Protein AF-A0A1F2Q7N0-F1 (afdb_monomer)

Mean predicted aligned error: 15.71 Å

Radius of gyration: 26.19 Å; Cα contacts (8 Å, |Δi|>4): 349; chains: 1; bounding box: 60×48×65 Å

Nearest PDB structures (foldseek):
  4inx-assembly1_A  TM=2.267E-01  e=7.386E+00  Amyelois transitella

Solvent-accessible surface area (backbone atoms only — not comparable to full-atom values): 18323 Å² total; per-residue (Å²): 133,83,80,62,70,79,61,73,46,83,92,42,60,70,61,22,44,53,51,18,50,52,62,64,71,52,87,62,79,97,51,88,86,85,87,86,84,92,67,98,60,78,79,82,52,57,40,53,52,39,46,45,75,78,50,86,76,81,76,81,73,71,58,70,69,72,57,99,86,53,96,75,77,81,48,74,70,41,46,54,54,51,48,52,48,34,33,71,70,28,56,87,50,62,82,35,64,65,39,51,46,34,39,43,72,67,23,47,56,36,65,67,59,31,40,52,50,42,44,48,38,63,74,65,74,60,84,45,41,65,53,42,51,49,53,52,75,26,40,77,43,40,50,60,56,51,50,49,22,59,62,67,48,36,47,70,58,36,51,54,54,50,47,14,48,73,75,72,25,53,38,21,43,94,85,68,46,78,53,54,79,62,43,48,23,25,53,50,44,53,51,51,51,50,52,42,48,24,11,52,44,44,47,55,35,26,47,77,53,72,40,55,89,63,52,34,45,80,72,57,64,48,94,58,33,52,77,72,40,38,59,78,64,45,39,63,49,40,49,53,47,40,74,74,35,86,88,42,78,60,53,97,57,50,73,75,53,49,52,49,31,43,37,40,26,16,62,47,55,70,67,58,43,51,49,52,49,51,52,54,64,71,63,46,27,75,77,39,58,54,83,62,27,39,54,54,48,49,49,54,51,42,55,61,33,40,62,54,70,74,36,81,81,59,74,71,78,82,115

Structure (mmCIF, N/CA/C/O backbone):
data_AF-A0A1F2Q7N0-F1
#
_entry.id   AF-A0A1F2Q7N0-F1
#
loop_
_atom_site.group_PDB
_atom_site.id
_atom_site.type_symbol
_atom_site.label_atom_id
_atom_site.label_alt_id
_atom_site.label_comp_id
_atom_site.label_asym_id
_atom_site.label_entity_id
_atom_site.label_seq_id
_atom_site.pdbx_PDB_ins_code
_atom_site.Cartn_x
_atom_site.Cartn_y
_atom_site.Cartn_z
_atom_site.occupancy
_atom_site.B_iso_or_equiv
_atom_site.auth_seq_id
_atom_site.auth_comp_id
_atom_site.auth_asym_id
_atom_site.auth_atom_id
_atom_site.pdbx_PDB_model_num
ATOM 1 N N . MET A 1 1 ? -11.020 -25.261 13.303 1.00 37.03 1 MET A N 1
ATOM 2 C CA . MET A 1 1 ? -12.370 -24.765 13.646 1.00 37.03 1 MET A CA 1
ATOM 3 C C . MET A 1 1 ? -13.315 -25.251 12.567 1.00 37.03 1 MET A C 1
ATOM 5 O O . MET A 1 1 ? -13.031 -24.993 11.407 1.00 37.03 1 MET A O 1
ATOM 9 N N . ALA A 1 2 ? -14.344 -26.018 12.923 1.00 37.97 2 ALA A N 1
ATOM 10 C CA . ALA A 1 2 ? -15.381 -26.414 11.973 1.00 37.97 2 ALA A CA 1
ATOM 11 C C . ALA A 1 2 ? -16.241 -25.188 11.626 1.00 37.97 2 ALA A C 1
ATOM 13 O O . ALA A 1 2 ? -16.565 -24.399 12.513 1.00 37.97 2 ALA A O 1
ATOM 14 N N . ASP A 1 3 ? -16.558 -25.012 10.345 1.00 43.72 3 ASP A N 1
ATOM 15 C CA . ASP A 1 3 ? -17.342 -23.884 9.846 1.00 43.72 3 ASP A CA 1
ATOM 16 C C . ASP A 1 3 ? -18.828 -24.058 10.209 1.00 43.72 3 ASP A C 1
ATOM 18 O O . ASP A 1 3 ? -19.556 -24.845 9.599 1.00 43.72 3 ASP A O 1
ATOM 22 N N . ALA A 1 4 ? -19.265 -23.336 11.244 1.00 51.09 4 ALA A N 1
ATOM 23 C CA . ALA A 1 4 ? -20.633 -23.386 11.750 1.00 51.09 4 ALA A CA 1
ATOM 24 C C . ALA A 1 4 ? -21.631 -22.569 10.905 1.00 51.09 4 ALA A C 1
ATOM 26 O O . ALA A 1 4 ? -22.836 -22.652 11.146 1.00 51.09 4 ALA A O 1
ATOM 27 N N . SER A 1 5 ? -21.157 -21.808 9.907 1.00 50.66 5 SER A N 1
ATOM 28 C CA . SER A 1 5 ? -21.991 -20.937 9.060 1.00 50.66 5 SER A CA 1
ATOM 29 C C . SER A 1 5 ? -23.112 -21.713 8.362 1.00 50.66 5 SER A C 1
ATOM 31 O O . SER A 1 5 ? -24.213 -21.201 8.173 1.00 50.66 5 SER A O 1
ATOM 33 N N . SER A 1 6 ? -22.847 -22.980 8.034 1.00 48.69 6 SER A N 1
ATOM 34 C CA . SER A 1 6 ? -23.786 -23.894 7.377 1.00 48.69 6 SER A CA 1
ATOM 35 C C . SER A 1 6 ? -25.002 -24.289 8.230 1.00 48.69 6 SER A C 1
ATOM 37 O O . SER A 1 6 ? -26.035 -24.628 7.661 1.00 48.69 6 SER A O 1
ATOM 39 N N . TYR A 1 7 ? -24.927 -24.196 9.564 1.00 51.22 7 TYR A N 1
ATOM 40 C CA . TYR A 1 7 ? -26.020 -24.563 10.484 1.00 51.22 7 TYR A CA 1
ATOM 41 C C . TYR A 1 7 ? -26.913 -23.379 10.885 1.00 51.22 7 TYR A C 1
ATOM 43 O O . TYR A 1 7 ? -27.900 -23.556 11.597 1.00 51.22 7 TYR A O 1
ATOM 51 N N . LEU A 1 8 ? -26.543 -22.160 10.481 1.00 52.72 8 LEU A N 1
ATOM 52 C CA . LEU A 1 8 ? -27.174 -20.913 10.927 1.00 52.72 8 LEU A CA 1
ATOM 53 C C . LEU A 1 8 ? -27.991 -20.217 9.825 1.00 52.72 8 LEU A C 1
ATOM 55 O O . LEU A 1 8 ? -28.609 -19.188 10.095 1.00 52.72 8 LEU A O 1
ATOM 59 N N . ASN A 1 9 ? -28.022 -20.777 8.609 1.00 52.34 9 ASN A N 1
ATOM 60 C CA . ASN A 1 9 ? -28.831 -20.284 7.491 1.00 52.34 9 ASN A CA 1
ATOM 61 C C . ASN A 1 9 ? -30.212 -20.962 7.440 1.00 52.34 9 ASN A C 1
ATOM 63 O O . ASN A 1 9 ? -30.344 -22.160 7.683 1.00 52.34 9 ASN A O 1
ATOM 67 N N . ALA A 1 10 ? -31.236 -20.179 7.081 1.00 50.19 10 ALA A N 1
ATOM 68 C CA . ALA A 1 10 ? -32.654 -20.558 7.101 1.00 50.19 10 ALA A CA 1
ATOM 69 C C . ALA A 1 10 ? -33.030 -21.748 6.191 1.00 50.19 10 ALA A C 1
ATOM 71 O O . ALA A 1 10 ? -34.067 -22.371 6.404 1.00 50.19 10 ALA A O 1
ATOM 72 N N . ASP A 1 11 ? -32.176 -22.111 5.230 1.00 47.22 11 ASP A N 1
ATOM 73 C CA . ASP A 1 11 ? -32.457 -23.140 4.218 1.00 47.22 11 ASP A CA 1
ATOM 74 C C . ASP A 1 11 ? -32.448 -24.587 4.752 1.00 47.22 11 ASP A C 1
ATOM 76 O O . ASP A 1 11 ? -32.756 -25.521 4.010 1.00 47.22 11 ASP A O 1
ATOM 80 N N . ARG A 1 12 ? -32.125 -24.808 6.037 1.00 54.34 12 ARG A N 1
ATOM 81 C CA . ARG A 1 12 ? -32.178 -26.131 6.692 1.00 54.34 12 ARG A CA 1
ATOM 82 C C . ARG A 1 12 ? -32.802 -26.083 8.086 1.00 54.34 12 ARG A C 1
ATOM 84 O O . ARG A 1 12 ? -32.148 -26.325 9.099 1.00 54.34 12 ARG A O 1
ATOM 91 N N . GLN A 1 13 ? -34.102 -25.807 8.133 1.00 57.97 13 GLN A N 1
ATOM 92 C CA . GLN A 1 13 ? -34.891 -25.709 9.367 1.00 57.97 13 GLN A CA 1
ATOM 93 C C . GLN A 1 13 ? -34.744 -26.929 10.305 1.00 57.97 13 GLN A C 1
ATOM 95 O O . GLN A 1 13 ? -34.612 -26.748 11.514 1.00 57.97 13 GLN A O 1
ATOM 100 N N . ALA A 1 14 ? -34.670 -28.151 9.759 1.00 57.50 14 ALA A N 1
ATOM 101 C CA . ALA A 1 14 ? -34.512 -29.387 10.536 1.00 57.50 14 ALA A CA 1
ATOM 102 C C . ALA A 1 14 ? -33.149 -29.499 11.256 1.00 57.50 14 ALA A C 1
ATOM 104 O O . ALA A 1 14 ? -33.095 -29.890 12.423 1.00 57.50 14 ALA A O 1
ATOM 105 N N . ASP A 1 15 ? -32.055 -29.092 10.602 1.00 65.62 15 ASP A N 1
ATOM 106 C CA . ASP A 1 15 ? -30.712 -29.082 11.208 1.00 65.62 15 ASP A CA 1
ATOM 107 C C . ASP A 1 15 ? -30.622 -28.006 12.311 1.00 65.62 15 ASP A C 1
ATOM 109 O O . ASP A 1 15 ? -29.999 -28.209 13.358 1.00 65.62 15 ASP A O 1
ATOM 113 N N . GLY A 1 16 ? -31.310 -26.875 12.113 1.00 67.25 16 GLY A N 1
ATOM 114 C CA . GLY A 1 16 ? -31.429 -25.804 13.104 1.00 67.25 16 GLY A CA 1
ATOM 115 C C . GLY A 1 16 ? -32.229 -26.203 14.350 1.00 67.25 16 GLY A C 1
ATOM 116 O O . GLY A 1 16 ? -31.876 -25.801 15.460 1.00 67.25 16 GLY A O 1
ATOM 117 N N . GLU A 1 17 ? -33.278 -27.016 14.206 1.00 77.06 17 GLU A N 1
ATOM 118 C CA . GLU A 1 17 ? -34.053 -27.550 15.336 1.00 77.06 17 GLU A CA 1
ATOM 119 C C . GLU A 1 17 ? -33.245 -28.554 16.167 1.00 77.06 17 GLU A C 1
ATOM 121 O O . GLU A 1 17 ? -33.259 -28.480 17.399 1.00 77.06 17 GLU A O 1
ATOM 126 N N . ALA A 1 18 ? -32.472 -29.430 15.517 1.00 76.06 18 ALA A N 1
ATOM 127 C CA . ALA A 1 18 ? -31.585 -30.367 16.204 1.00 76.06 18 ALA A CA 1
ATOM 128 C C . ALA A 1 18 ? -30.510 -29.634 17.030 1.00 76.06 18 ALA A C 1
ATOM 130 O O . ALA A 1 18 ? -30.300 -29.944 18.208 1.00 76.06 18 ALA A O 1
ATOM 131 N N . LEU A 1 19 ? -29.877 -28.607 16.450 1.00 76.88 19 LEU A N 1
ATOM 132 C CA . LEU A 1 19 ? -28.903 -27.772 17.154 1.00 76.88 19 LEU A CA 1
ATOM 133 C C . LEU A 1 19 ? -29.549 -26.972 18.299 1.00 76.88 19 LEU A C 1
ATOM 135 O O . LEU A 1 19 ? -28.987 -26.899 19.392 1.00 76.88 19 LEU A O 1
ATOM 139 N N . ALA A 1 20 ? -30.741 -26.407 18.091 1.00 80.75 20 ALA A N 1
ATOM 140 C CA . ALA A 1 20 ? -31.496 -25.703 19.130 1.00 80.75 20 ALA A CA 1
ATOM 141 C C . ALA A 1 20 ? -31.850 -26.620 20.314 1.00 80.75 20 ALA A C 1
ATOM 143 O O . ALA A 1 20 ? -31.740 -26.210 21.476 1.00 80.75 20 ALA A O 1
ATOM 144 N N . GLY A 1 21 ? -32.226 -27.871 20.029 1.00 81.12 21 GLY A N 1
ATOM 145 C CA . GLY A 1 21 ? -32.450 -28.912 21.030 1.00 81.12 21 GLY A CA 1
ATOM 146 C C . GLY A 1 21 ? -31.190 -29.192 21.848 1.00 81.12 21 GLY A C 1
ATOM 147 O O . GLY A 1 21 ? -31.217 -29.071 23.074 1.00 81.12 21 GLY A O 1
ATOM 148 N N . ALA A 1 22 ? -30.066 -29.453 21.174 1.00 81.31 22 ALA A N 1
ATOM 149 C CA . ALA A 1 22 ? -28.781 -29.710 21.825 1.00 81.31 22 ALA A CA 1
ATOM 150 C C . ALA A 1 22 ? -28.311 -28.529 22.697 1.00 81.31 22 ALA A C 1
ATOM 152 O O . ALA A 1 22 ? -27.857 -28.723 23.826 1.00 81.31 22 ALA A O 1
ATOM 153 N N . LEU A 1 23 ? -28.473 -27.292 22.211 1.00 80.88 23 LEU A N 1
ATOM 154 C CA . LEU A 1 23 ? -28.146 -26.073 22.957 1.00 80.88 23 LEU A CA 1
ATOM 155 C C . LEU A 1 23 ? -29.035 -25.885 24.188 1.00 80.88 23 LEU A C 1
ATOM 157 O O . LEU A 1 23 ? -28.579 -25.356 25.200 1.00 80.88 23 LEU A O 1
ATOM 161 N N . THR A 1 24 ? -30.291 -26.327 24.136 1.00 81.62 24 THR A N 1
ATOM 162 C CA . THR A 1 24 ? -31.214 -26.234 25.275 1.00 81.62 24 THR A CA 1
ATOM 163 C C . THR A 1 24 ? -30.864 -27.252 26.362 1.00 81.62 24 THR A C 1
ATOM 165 O O . THR A 1 24 ? -30.947 -26.926 27.544 1.00 81.62 24 THR A O 1
ATOM 168 N N . SER A 1 25 ? -30.411 -28.451 25.986 1.00 81.31 25 SER A N 1
ATOM 169 C CA . SER A 1 25 ? -30.022 -29.510 26.927 1.00 81.31 25 SER A CA 1
ATOM 170 C C . SER A 1 25 ? -28.590 -29.392 27.456 1.00 81.31 25 SER A C 1
ATOM 172 O O . SER A 1 25 ? -28.211 -30.136 28.358 1.00 81.31 25 SER A O 1
ATOM 174 N N . LEU A 1 26 ? -27.772 -28.489 26.903 1.00 80.19 26 LEU A N 1
ATOM 175 C CA . LEU A 1 26 ? -26.355 -28.392 27.252 1.00 80.19 26 LEU A CA 1
ATOM 176 C C . LEU A 1 26 ? -26.163 -27.917 28.711 1.00 80.19 26 LEU A C 1
ATOM 178 O O . LEU A 1 26 ? -26.665 -26.841 29.071 1.00 80.19 26 LEU A O 1
ATOM 182 N N . PRO A 1 27 ? -25.436 -28.656 29.567 1.00 79.44 27 PRO A N 1
ATOM 183 C CA . PRO A 1 27 ? -25.103 -28.191 30.908 1.00 79.44 27 PRO A CA 1
ATOM 184 C C . PRO A 1 27 ? -24.005 -27.121 30.821 1.00 79.44 27 PRO A C 1
ATOM 186 O O . PRO A 1 27 ? -22.859 -27.417 30.503 1.00 79.44 27 PRO A O 1
ATOM 189 N N . LEU A 1 28 ? -24.359 -25.864 31.102 1.00 75.31 28 LEU A N 1
ATOM 190 C CA . LEU A 1 28 ? -23.456 -24.704 31.050 1.00 75.31 28 LEU A CA 1
ATOM 191 C C . LEU A 1 28 ? -23.058 -24.248 32.460 1.00 75.31 28 LEU A C 1
ATOM 193 O O . LEU A 1 28 ? -23.167 -23.071 32.799 1.00 75.31 28 LEU A O 1
ATOM 197 N N . LYS A 1 29 ? -22.666 -25.188 33.326 1.00 79.25 29 LYS A N 1
ATOM 198 C CA . LYS A 1 29 ? -22.226 -24.833 34.678 1.00 79.25 29 LYS A CA 1
ATOM 199 C C . LYS A 1 29 ? -20.835 -24.205 34.594 1.00 79.25 29 LYS A C 1
ATOM 201 O O . LYS A 1 29 ? -19.912 -24.854 34.117 1.00 79.25 29 LYS A O 1
ATOM 206 N N . ASP A 1 30 ? -20.725 -22.953 35.030 1.00 79.25 30 ASP A N 1
ATOM 207 C CA . ASP A 1 30 ? -19.480 -22.173 35.090 1.00 79.25 30 ASP A CA 1
ATOM 208 C C . ASP A 1 30 ? -18.771 -21.969 33.729 1.00 79.25 30 ASP A C 1
ATOM 210 O O . ASP A 1 30 ? -17.585 -21.650 33.679 1.00 79.25 30 ASP A O 1
ATOM 214 N N . VAL A 1 31 ? -19.494 -22.122 32.608 1.00 76.75 31 VAL A N 1
ATOM 215 C CA . VAL A 1 31 ? -18.956 -21.970 31.244 1.00 76.75 31 VAL A CA 1
ATOM 216 C C . VAL A 1 31 ? -19.824 -21.021 30.420 1.00 76.75 31 VAL A C 1
ATOM 218 O O . VAL A 1 31 ? -21.027 -21.234 30.269 1.00 76.75 31 VAL A O 1
ATOM 221 N N . THR A 1 32 ? -19.195 -20.010 29.816 1.00 80.44 32 THR A N 1
ATOM 222 C CA . THR A 1 32 ? -19.836 -19.113 28.845 1.00 80.44 32 THR A CA 1
ATOM 223 C C . THR A 1 32 ? -19.685 -19.676 27.436 1.00 80.44 32 THR A C 1
ATOM 225 O O . THR A 1 32 ? -18.573 -19.776 26.917 1.00 80.44 32 THR A O 1
ATOM 228 N N . LEU A 1 33 ? -20.803 -20.007 26.789 1.00 79.75 33 LEU A N 1
ATOM 229 C CA . LEU A 1 33 ? -20.824 -20.357 25.370 1.00 79.75 33 LEU A CA 1
ATOM 230 C C . LEU A 1 33 ? -21.044 -19.094 24.531 1.00 79.75 33 LEU A C 1
ATOM 232 O O . LEU A 1 33 ? -22.094 -18.462 24.625 1.00 79.75 33 LEU A O 1
ATOM 236 N N . LEU A 1 34 ? -20.066 -18.751 23.692 1.00 81.19 34 LEU A N 1
ATOM 237 C CA . LEU A 1 34 ? -20.176 -17.665 22.721 1.00 81.19 34 LEU A CA 1
ATOM 238 C C . LEU A 1 34 ? -20.406 -18.244 21.322 1.00 81.19 34 LEU A C 1
ATOM 240 O O . LEU A 1 34 ? -19.584 -19.007 20.817 1.00 81.19 34 LEU A O 1
ATOM 244 N N . LEU A 1 35 ? -21.507 -17.842 20.690 1.00 79.25 35 LEU A N 1
ATOM 245 C CA . LEU A 1 35 ? -21.823 -18.164 19.301 1.00 79.25 35 LEU A CA 1
ATOM 246 C C . LEU A 1 35 ? -21.779 -16.871 18.487 1.00 79.25 35 LEU A C 1
ATOM 248 O O . LEU A 1 35 ? -22.515 -15.930 18.779 1.00 79.25 35 LEU A O 1
ATOM 252 N N . THR A 1 36 ? -20.917 -16.822 17.474 1.00 79.94 36 THR A N 1
ATOM 253 C CA . THR A 1 36 ? -20.800 -15.683 16.560 1.00 79.94 36 THR A CA 1
ATOM 254 C C . THR A 1 36 ? -21.031 -16.133 15.127 1.00 79.94 36 THR A C 1
ATOM 256 O O . THR A 1 36 ? -20.666 -17.239 14.733 1.00 79.94 36 THR A O 1
ATOM 259 N N . THR A 1 37 ? -21.663 -15.269 14.341 1.00 77.06 37 THR A N 1
ATOM 260 C CA . THR A 1 37 ? -21.879 -15.483 12.911 1.00 77.06 37 THR A CA 1
ATOM 261 C C . THR A 1 37 ? -21.950 -14.142 12.197 1.00 77.06 37 THR A C 1
ATOM 263 O O . THR A 1 37 ? -22.293 -13.127 12.807 1.00 77.06 37 THR A O 1
ATOM 266 N N . VAL A 1 38 ? -21.597 -14.139 10.915 1.00 77.00 38 VAL A N 1
ATOM 267 C CA . VAL A 1 38 ? -21.663 -12.960 10.053 1.00 77.00 38 VAL A CA 1
ATOM 268 C C . VAL A 1 38 ? -22.912 -13.083 9.191 1.00 77.00 38 VAL A C 1
ATOM 270 O O . VAL A 1 38 ? -23.003 -13.971 8.348 1.00 77.00 38 VAL A O 1
ATOM 273 N N . ALA A 1 39 ? -23.871 -12.188 9.406 1.00 74.62 39 ALA A N 1
ATOM 274 C CA . ALA A 1 39 ? -25.119 -12.126 8.656 1.00 74.62 39 ALA A CA 1
ATOM 275 C C . ALA A 1 39 ? -25.421 -10.675 8.271 1.00 74.62 39 ALA A C 1
ATOM 277 O O . ALA A 1 39 ? -25.068 -9.752 9.005 1.00 74.62 39 ALA A O 1
ATOM 278 N N . LYS A 1 40 ? -26.079 -10.478 7.122 1.00 72.31 40 LYS A N 1
ATOM 279 C CA . LYS A 1 40 ? -26.490 -9.141 6.654 1.00 72.31 40 LYS A CA 1
ATOM 280 C C . LYS A 1 40 ? -27.597 -8.532 7.513 1.00 72.31 40 LYS A C 1
ATOM 282 O O . LYS A 1 40 ? -27.688 -7.318 7.636 1.00 72.31 40 LYS A O 1
ATOM 287 N N . GLU A 1 41 ? -28.419 -9.382 8.116 1.00 79.56 41 GLU A N 1
ATOM 288 C CA . GLU A 1 41 ? -29.577 -8.992 8.911 1.00 79.56 41 GLU A CA 1
ATOM 289 C C . GLU A 1 41 ? -29.633 -9.814 10.201 1.00 79.56 41 GLU A C 1
ATOM 291 O O . GLU A 1 41 ? -28.979 -10.855 10.336 1.00 79.56 41 GLU A O 1
ATOM 296 N N . ALA A 1 42 ? -30.419 -9.338 11.167 1.00 80.31 42 ALA A N 1
ATOM 297 C CA . ALA A 1 42 ? -30.636 -10.047 12.417 1.00 80.31 42 ALA A CA 1
ATOM 298 C C . ALA A 1 42 ? -31.281 -11.415 12.150 1.00 80.31 42 ALA A C 1
ATOM 300 O O . ALA A 1 42 ? -32.390 -11.505 11.628 1.00 80.31 42 ALA A O 1
ATOM 301 N N . LEU A 1 43 ? -30.595 -12.489 12.546 1.00 77.38 43 LEU A N 1
ATOM 302 C CA . LEU A 1 43 ? -31.074 -13.847 12.309 1.00 77.38 43 LEU A CA 1
ATOM 303 C C . LEU A 1 43 ? -32.316 -14.162 13.145 1.00 77.38 43 LEU A C 1
ATOM 305 O O . LEU A 1 43 ? -32.313 -14.043 14.374 1.00 77.38 43 LEU A O 1
ATOM 309 N N . THR A 1 44 ? -33.352 -14.666 12.484 1.00 73.81 44 THR A N 1
ATOM 310 C CA . THR A 1 44 ? -34.579 -15.173 13.107 1.00 73.81 44 THR A CA 1
ATOM 311 C C . THR A 1 44 ? -34.668 -16.683 12.897 1.00 73.81 44 THR A C 1
ATOM 313 O O . THR A 1 44 ? -34.563 -17.144 11.766 1.00 73.81 44 THR A O 1
ATOM 316 N N . GLY A 1 45 ? -34.848 -17.472 13.961 1.00 78.62 45 GLY A N 1
ATOM 317 C CA . GLY A 1 45 ? -34.965 -18.929 13.832 1.00 78.62 45 GLY A CA 1
ATOM 318 C C . GLY A 1 45 ? -34.866 -19.706 15.153 1.00 78.62 45 GLY A C 1
ATOM 319 O O . GLY A 1 45 ? -34.663 -19.096 16.211 1.00 78.62 45 GLY A O 1
ATOM 320 N N . PRO A 1 46 ? -34.989 -21.049 15.103 1.00 78.12 46 PRO A N 1
ATOM 321 C CA . PRO A 1 46 ? -35.022 -21.920 16.284 1.00 78.12 46 PRO A CA 1
ATOM 322 C C . PRO A 1 46 ? -33.772 -21.810 17.164 1.00 78.12 46 PRO A C 1
ATOM 324 O O . PRO A 1 46 ? -33.881 -21.732 18.386 1.00 78.12 46 PRO A O 1
ATOM 327 N N . VAL A 1 47 ? -32.587 -21.722 16.549 1.00 79.38 47 VAL A N 1
ATOM 328 C CA . VAL A 1 47 ? -31.305 -21.566 17.258 1.00 79.38 47 VAL A CA 1
ATOM 329 C C . VAL A 1 47 ? -31.248 -20.222 17.985 1.00 79.38 47 VAL A C 1
ATOM 331 O O . VAL A 1 47 ? -30.971 -20.184 19.182 1.00 79.38 47 VAL A O 1
ATOM 334 N N . THR A 1 48 ? -31.596 -19.120 17.307 1.00 81.69 48 THR A N 1
ATOM 335 C CA . THR A 1 48 ? -31.666 -17.787 17.928 1.00 81.69 48 THR A CA 1
ATOM 336 C C . THR A 1 48 ? -32.641 -17.772 19.107 1.00 81.69 48 THR A C 1
ATOM 338 O O . THR A 1 48 ? -32.339 -17.202 20.154 1.00 81.69 48 THR A O 1
ATOM 341 N N . ALA A 1 49 ? -33.803 -18.417 18.965 1.00 82.62 49 ALA A N 1
ATOM 342 C CA . ALA A 1 49 ? -34.797 -18.523 20.028 1.00 82.62 49 ALA A CA 1
ATOM 343 C C . ALA A 1 49 ? -34.293 -19.354 21.222 1.00 82.62 49 ALA A C 1
ATOM 345 O O . ALA A 1 49 ? -34.504 -18.956 22.368 1.00 82.62 49 ALA A O 1
ATOM 346 N N . ALA A 1 50 ? -33.601 -20.470 20.976 1.00 83.62 50 ALA A N 1
ATOM 347 C CA . ALA A 1 50 ? -33.016 -21.302 22.026 1.00 83.62 50 ALA A CA 1
ATOM 348 C C . ALA A 1 50 ? -31.921 -20.560 22.809 1.00 83.62 50 ALA A C 1
ATOM 350 O O . ALA A 1 50 ? -31.929 -20.581 24.040 1.00 83.62 50 ALA A O 1
ATOM 351 N N . VAL A 1 51 ? -31.034 -19.838 22.115 1.00 84.62 51 VAL A N 1
ATOM 352 C CA . VAL A 1 51 ? -29.993 -19.016 22.757 1.00 84.62 51 VAL A CA 1
ATOM 353 C C . VAL A 1 51 ? -30.625 -17.879 23.564 1.00 84.62 51 VAL A C 1
ATOM 355 O O . VAL A 1 51 ? -30.277 -17.692 24.727 1.00 84.62 51 VAL A O 1
ATOM 358 N N . ARG A 1 52 ? -31.623 -17.178 23.007 1.00 85.75 52 ARG A N 1
ATOM 359 C CA . ARG A 1 52 ? -32.326 -16.076 23.691 1.00 85.75 52 ARG A CA 1
ATOM 360 C C . ARG A 1 52 ? -33.062 -16.520 24.959 1.00 85.75 52 ARG A C 1
ATOM 362 O O . ARG A 1 52 ? -33.190 -15.733 25.888 1.00 85.75 52 ARG A O 1
ATOM 369 N N . LYS A 1 53 ? -33.544 -17.767 25.026 1.00 84.12 53 LYS A N 1
ATOM 370 C CA . LYS A 1 53 ? -34.177 -18.313 26.242 1.00 84.12 53 LYS A CA 1
ATOM 371 C C . LYS A 1 53 ? -33.193 -18.512 27.397 1.00 84.12 53 LYS A C 1
ATOM 373 O O . LYS A 1 53 ? -33.619 -18.495 28.547 1.00 84.12 53 LYS A O 1
ATOM 378 N N . ARG A 1 54 ? -31.912 -18.753 27.105 1.00 82.56 54 ARG A N 1
ATOM 379 C CA . ARG A 1 54 ? -30.888 -19.085 28.111 1.00 82.56 54 ARG A CA 1
ATOM 380 C C . ARG A 1 54 ? -29.866 -17.971 28.338 1.00 82.56 54 ARG A C 1
ATOM 382 O O . ARG A 1 54 ? -29.097 -18.064 29.288 1.00 82.56 54 ARG A O 1
ATOM 389 N N . GLY A 1 55 ? -29.840 -16.946 27.489 1.00 83.81 55 GLY A N 1
ATOM 390 C CA . GLY A 1 55 ? -28.853 -15.877 27.552 1.00 83.81 55 GLY A CA 1
ATOM 391 C C . GLY A 1 55 ? -29.159 -14.716 26.611 1.00 83.81 55 GLY A C 1
ATOM 392 O O . GLY A 1 55 ? -30.302 -14.475 26.226 1.00 83.81 55 GLY A O 1
ATOM 393 N N . GLU A 1 56 ? -28.116 -13.976 26.252 1.00 83.25 56 GLU A N 1
ATOM 394 C CA . GLU A 1 56 ? -28.233 -12.760 25.457 1.00 83.25 56 GLU A CA 1
ATOM 395 C C . GLU A 1 56 ? -27.977 -13.021 23.966 1.00 83.25 56 GLU A C 1
ATOM 397 O O . GLU A 1 56 ? -27.031 -13.709 23.587 1.00 83.25 56 GLU A O 1
ATOM 402 N N . VAL A 1 57 ? -28.811 -12.428 23.108 1.00 82.50 57 VAL A N 1
ATOM 403 C CA . VAL A 1 57 ? -28.599 -12.397 21.656 1.00 82.50 57 VAL A CA 1
ATOM 404 C C . VAL A 1 57 ? -28.523 -10.944 21.219 1.00 82.50 57 VAL A C 1
ATOM 406 O O . VAL A 1 57 ? -29.508 -10.216 21.332 1.00 82.50 57 VAL A O 1
ATOM 409 N N . ARG A 1 58 ? -27.374 -10.542 20.671 1.00 81.69 58 ARG A N 1
ATOM 410 C CA . ARG A 1 58 ? -27.165 -9.209 20.096 1.00 81.69 58 ARG A CA 1
ATOM 411 C C . ARG A 1 58 ? -26.862 -9.312 18.611 1.00 81.69 58 ARG A C 1
ATOM 413 O O . ARG A 1 58 ? -25.963 -10.047 18.213 1.00 81.69 58 ARG A O 1
ATOM 420 N N . PHE A 1 59 ? -27.583 -8.534 17.811 1.00 81.38 59 PHE A N 1
ATOM 421 C CA . PHE A 1 59 ? -27.190 -8.249 16.438 1.00 81.38 59 PHE A CA 1
ATOM 422 C C . PHE A 1 59 ? -26.385 -6.953 16.424 1.00 81.38 59 PHE A C 1
ATOM 424 O O . PHE A 1 59 ? -26.861 -5.918 16.890 1.00 81.38 59 PHE A O 1
ATOM 431 N N . LEU A 1 60 ? -25.156 -7.023 15.918 1.00 78.94 60 LEU A N 1
ATOM 432 C CA . LEU A 1 60 ? -24.273 -5.871 15.797 1.00 78.94 60 LEU A CA 1
ATOM 433 C C . LEU A 1 60 ? -24.268 -5.423 14.336 1.00 78.94 60 LEU A C 1
ATOM 435 O O . LEU A 1 60 ? -23.558 -5.994 13.511 1.00 78.94 60 LEU A O 1
ATOM 439 N N . ALA A 1 61 ? -25.080 -4.413 14.024 1.00 76.25 61 ALA A N 1
ATOM 440 C CA . ALA A 1 61 ? -25.161 -3.841 12.685 1.00 76.25 61 ALA A CA 1
ATOM 441 C C . ALA A 1 61 ? -23.921 -2.979 12.405 1.00 76.25 61 ALA A C 1
ATOM 443 O O . ALA A 1 61 ? -23.932 -1.762 12.604 1.00 76.25 61 ALA A O 1
ATOM 444 N N . LEU A 1 62 ? -22.826 -3.616 11.988 1.00 72.25 62 LEU A N 1
ATOM 445 C CA . LEU A 1 62 ? -21.634 -2.896 11.556 1.00 72.25 62 LEU A CA 1
ATOM 446 C C . LEU A 1 62 ? -21.917 -2.176 10.228 1.00 72.25 62 LEU A C 1
ATOM 448 O O . LEU A 1 62 ? -22.590 -2.734 9.361 1.00 72.25 62 LEU A O 1
ATOM 452 N N . PRO A 1 63 ? -21.426 -0.942 10.055 1.00 72.38 63 PRO A N 1
ATOM 453 C CA . PRO A 1 63 ? -21.607 -0.217 8.808 1.00 72.38 63 PRO A CA 1
ATOM 454 C C . PRO A 1 63 ? -20.834 -0.895 7.671 1.00 72.38 63 PRO A C 1
ATOM 456 O O . PRO A 1 63 ? -19.651 -1.213 7.810 1.00 72.38 63 PRO A O 1
ATOM 459 N N . GLU A 1 64 ? -21.506 -1.125 6.542 1.00 70.88 64 GLU A N 1
ATOM 460 C CA . GLU A 1 64 ? -20.853 -1.621 5.332 1.00 70.88 64 GLU A CA 1
ATOM 461 C C . GLU A 1 64 ? -19.957 -0.537 4.734 1.00 70.88 64 GLU A C 1
ATOM 463 O O . GLU A 1 64 ? -20.275 0.652 4.786 1.00 70.88 64 GLU A O 1
ATOM 468 N N . LYS A 1 65 ? -18.830 -0.944 4.143 1.00 70.19 65 LYS A N 1
ATOM 469 C CA . LYS A 1 65 ? -17.931 -0.007 3.472 1.00 70.19 65 LYS A CA 1
ATOM 470 C C . LYS A 1 65 ? -18.677 0.653 2.298 1.00 70.19 65 LYS A C 1
ATOM 472 O O . LYS A 1 65 ? -19.077 -0.076 1.387 1.00 70.19 65 LYS A O 1
ATOM 477 N N . PRO A 1 66 ? -18.834 1.990 2.286 1.00 66.75 66 PRO A N 1
ATOM 478 C CA . PRO A 1 66 ? -19.556 2.679 1.229 1.00 66.75 66 PRO A CA 1
ATOM 479 C C . PRO A 1 66 ? -18.782 2.558 -0.078 1.00 66.75 66 PRO A C 1
ATOM 481 O O . PRO A 1 66 ? -17.546 2.448 -0.092 1.00 66.75 66 PRO A O 1
ATOM 484 N N . LYS A 1 67 ? -19.501 2.576 -1.199 1.00 59.09 67 LYS A N 1
ATOM 485 C CA . LYS A 1 67 ? -18.844 2.649 -2.503 1.00 59.09 67 LYS A CA 1
ATOM 486 C C . LYS A 1 67 ? -18.260 4.052 -2.710 1.00 59.09 67 LYS A C 1
ATOM 488 O O . LYS A 1 67 ? -18.768 5.013 -2.143 1.00 59.09 67 LYS A O 1
ATOM 493 N N . PRO A 1 68 ? -17.229 4.209 -3.561 1.00 39.31 68 PRO A N 1
ATOM 494 C CA . PRO A 1 68 ? -16.521 5.486 -3.724 1.00 39.31 68 PRO A CA 1
ATOM 495 C C . PRO A 1 68 ? -17.376 6.682 -4.175 1.00 39.31 68 PRO A C 1
ATOM 497 O O . PRO A 1 68 ? -16.926 7.815 -4.076 1.00 39.31 68 PRO A O 1
ATOM 500 N N . TRP A 1 69 ? -18.569 6.436 -4.718 1.00 52.75 69 TRP A N 1
ATOM 501 C CA . TRP A 1 69 ? -19.499 7.449 -5.230 1.00 52.75 69 TRP A CA 1
ATOM 502 C C . TRP A 1 69 ? -20.739 7.634 -4.343 1.00 52.75 69 TRP A C 1
ATOM 504 O O . TRP A 1 69 ? -21.657 8.358 -4.721 1.00 52.75 69 TRP A O 1
ATOM 514 N N . GLU A 1 70 ? -20.810 6.942 -3.207 1.00 46.34 70 GLU A N 1
ATOM 515 C CA . GLU A 1 70 ? -21.936 7.012 -2.280 1.00 46.34 70 GLU A CA 1
ATOM 516 C C . GLU A 1 70 ? -21.592 7.976 -1.135 1.00 46.34 70 GLU A C 1
ATOM 518 O O . GLU A 1 70 ? -20.671 7.727 -0.359 1.00 46.34 70 GLU A O 1
ATOM 523 N N . ASP A 1 71 ? -22.341 9.077 -1.018 1.00 51.03 71 ASP A N 1
ATOM 524 C CA . ASP A 1 71 ? -22.236 10.004 0.116 1.00 51.03 71 ASP A CA 1
ATOM 525 C C . ASP A 1 71 ? -23.065 9.462 1.291 1.00 51.03 71 ASP A C 1
ATOM 527 O O . ASP A 1 71 ? -24.210 9.855 1.528 1.00 51.03 71 ASP A O 1
ATOM 531 N N . ILE A 1 72 ? -22.520 8.444 1.960 1.00 62.06 72 ILE A N 1
ATOM 532 C CA . ILE A 1 72 ? -23.167 7.763 3.086 1.00 62.06 72 ILE A CA 1
ATOM 533 C C . ILE A 1 72 ? -22.504 8.210 4.383 1.00 62.06 72 ILE A C 1
ATOM 535 O O . ILE A 1 72 ? -21.284 8.162 4.536 1.00 62.06 72 ILE A O 1
ATOM 539 N N . ARG A 1 73 ? -23.336 8.578 5.359 1.00 67.31 73 ARG A N 1
ATOM 540 C CA . ARG A 1 73 ? -22.916 8.851 6.735 1.00 67.31 73 ARG A CA 1
ATOM 541 C C . ARG A 1 73 ? -23.291 7.695 7.650 1.00 67.31 73 ARG A C 1
ATOM 543 O O . ARG A 1 73 ? -24.281 7.001 7.424 1.00 67.31 73 ARG A O 1
ATOM 550 N N . VAL A 1 74 ? -22.506 7.516 8.706 1.00 72.38 74 VAL A N 1
ATOM 551 C CA . VAL A 1 74 ? -22.806 6.560 9.774 1.00 72.38 74 VAL A CA 1
ATOM 552 C C . VAL A 1 74 ? -24.125 6.963 10.438 1.00 72.38 74 VAL A C 1
ATOM 554 O O . VAL A 1 74 ? -24.280 8.099 10.887 1.00 72.38 74 VAL A O 1
ATOM 557 N N . SER A 1 75 ? -25.086 6.043 10.500 1.00 75.94 75 SER A N 1
ATOM 558 C CA . SER A 1 75 ? -26.369 6.298 11.165 1.00 75.94 75 SER A CA 1
ATOM 559 C C . SER A 1 75 ? -26.194 6.482 12.683 1.00 75.94 75 SER A C 1
ATOM 561 O O . SER A 1 75 ? -25.237 5.956 13.258 1.00 75.94 75 SER A O 1
ATOM 563 N N . PRO A 1 76 ? -27.137 7.140 13.386 1.00 75.75 76 PRO A N 1
ATOM 564 C CA . PRO A 1 76 ? -27.062 7.304 14.841 1.00 75.75 76 PRO A CA 1
ATOM 565 C C . PRO A 1 76 ? -26.917 5.978 15.611 1.00 75.75 76 PRO A C 1
ATOM 567 O O . PRO A 1 76 ? -26.153 5.894 16.571 1.00 75.75 76 PRO A O 1
ATOM 570 N N . GLY A 1 77 ? -27.593 4.914 15.158 1.00 76.25 77 GLY A N 1
ATOM 571 C CA . GLY A 1 77 ? -27.487 3.580 15.762 1.00 76.25 77 GLY A CA 1
ATOM 572 C C . GLY A 1 77 ? -26.112 2.933 15.557 1.00 76.25 77 GLY A C 1
ATOM 573 O O . GLY A 1 77 ? -25.545 2.373 16.494 1.00 76.25 77 GLY A O 1
ATOM 574 N N . GLN A 1 78 ? -25.534 3.064 14.358 1.00 80.50 78 GLN A N 1
ATOM 575 C CA . GLN A 1 78 ? -24.167 2.604 14.084 1.00 80.50 78 GLN A CA 1
ATOM 576 C C . GLN A 1 78 ? -23.141 3.412 14.880 1.00 80.50 78 GLN A C 1
ATOM 578 O O . GLN A 1 78 ? -22.196 2.845 15.416 1.00 80.50 78 GLN A O 1
ATOM 583 N N . ARG A 1 79 ? -23.347 4.721 15.025 1.00 84.00 79 ARG A N 1
ATOM 584 C CA . ARG A 1 79 ? -22.483 5.580 15.834 1.00 84.00 79 ARG A CA 1
ATOM 585 C C . ARG A 1 79 ? -22.477 5.164 17.303 1.00 84.00 79 ARG A C 1
ATOM 587 O O . ARG A 1 79 ? -21.407 5.072 17.891 1.00 84.00 79 ARG A O 1
ATOM 594 N N . HIS A 1 80 ? -23.632 4.838 17.883 1.00 84.75 80 HIS A N 1
ATOM 595 C CA . HIS A 1 80 ? -23.704 4.325 19.256 1.00 84.75 80 HIS A CA 1
ATOM 596 C C . HIS A 1 80 ? -22.930 3.004 19.430 1.00 84.75 80 HIS 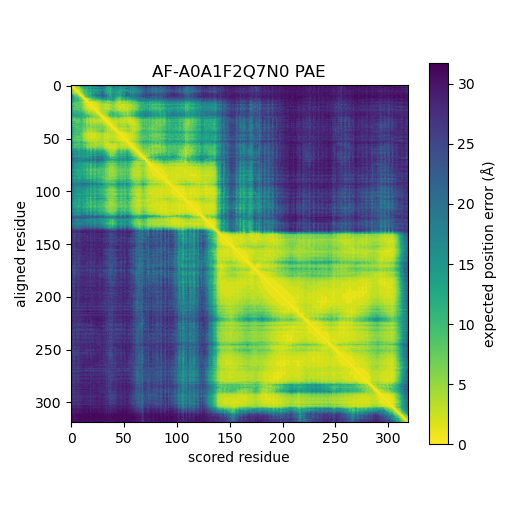A C 1
ATOM 598 O O . HIS A 1 80 ? -22.193 2.818 20.403 1.00 84.75 80 HIS A O 1
ATOM 604 N N . LEU A 1 81 ? -23.044 2.099 18.452 1.00 85.94 81 LEU A N 1
ATOM 605 C CA . LEU A 1 81 ? -22.275 0.857 18.425 1.00 85.94 81 LEU A CA 1
ATOM 606 C C . LEU A 1 81 ? -20.763 1.122 18.352 1.00 85.94 81 LEU A C 1
ATOM 608 O O . LEU A 1 81 ? -20.002 0.539 19.120 1.00 85.94 81 LEU A O 1
ATOM 612 N N . LEU A 1 82 ? -20.323 2.008 17.457 1.00 86.31 82 LEU A N 1
ATOM 613 C CA . LEU A 1 82 ? -18.911 2.370 17.309 1.00 86.31 82 LEU A CA 1
ATOM 614 C C . LEU A 1 82 ? -18.369 3.079 18.555 1.00 86.31 82 LEU A C 1
ATOM 616 O O . LEU A 1 82 ? -17.274 2.754 19.000 1.00 86.31 82 LEU A O 1
ATOM 620 N N . GLY A 1 83 ? -19.154 3.955 19.184 1.00 88.25 83 GLY A N 1
ATOM 621 C CA . GLY A 1 83 ? -18.814 4.552 20.477 1.00 88.25 83 GLY A CA 1
ATOM 622 C C . GLY A 1 83 ? -18.619 3.497 21.569 1.00 88.25 83 GLY A C 1
ATOM 623 O O . GLY A 1 83 ? -17.689 3.594 22.363 1.00 88.25 83 GLY A O 1
ATOM 624 N N . SER A 1 84 ? -19.411 2.419 21.553 1.00 88.75 84 SER A N 1
ATOM 625 C CA . SER A 1 84 ? -19.223 1.279 22.464 1.00 88.75 84 SER A CA 1
ATOM 626 C C . SER A 1 84 ? -17.924 0.510 22.187 1.00 88.75 84 SER A C 1
ATOM 628 O O . SER A 1 84 ? -17.302 -0.000 23.119 1.00 88.75 84 SER A O 1
ATOM 630 N N . VAL A 1 85 ? -17.491 0.435 20.922 1.00 88.69 85 VAL A N 1
ATOM 631 C CA . VAL A 1 85 ? -16.176 -0.117 20.549 1.00 88.69 85 VAL A CA 1
ATOM 632 C C . VAL A 1 85 ? -15.057 0.772 21.090 1.00 88.69 85 VAL A C 1
ATOM 634 O O . VAL A 1 85 ? -14.155 0.248 21.741 1.00 88.69 85 VAL A O 1
ATOM 637 N N . VAL A 1 86 ? -15.140 2.096 20.905 1.00 90.00 86 VAL A N 1
ATOM 638 C CA . VAL A 1 86 ? -14.167 3.051 21.471 1.00 90.00 86 VAL A CA 1
ATOM 639 C C . VAL A 1 86 ? -14.103 2.916 22.988 1.00 90.00 86 VAL A C 1
ATOM 641 O O . VAL A 1 86 ? -13.023 2.729 23.531 1.00 90.00 86 VAL A O 1
ATOM 644 N N . ALA A 1 87 ? -15.243 2.907 23.679 1.00 90.44 87 ALA A N 1
ATOM 645 C CA . ALA A 1 87 ? -15.294 2.777 25.134 1.00 90.44 87 ALA A CA 1
ATOM 646 C C . ALA A 1 87 ? -14.684 1.461 25.650 1.00 90.44 87 ALA A C 1
ATOM 648 O O . ALA A 1 87 ? -14.218 1.395 26.786 1.00 90.44 87 ALA A O 1
ATOM 649 N N . ARG A 1 88 ? -14.676 0.404 24.826 1.00 89.00 88 ARG A N 1
ATOM 650 C CA . ARG A 1 88 ? -14.091 -0.897 25.172 1.00 89.00 88 ARG A CA 1
ATOM 651 C C . ARG A 1 88 ? -12.564 -0.877 25.137 1.00 89.00 88 ARG A C 1
ATOM 653 O O . ARG A 1 88 ? -11.950 -1.492 26.004 1.00 89.00 88 ARG A O 1
ATOM 660 N N . VAL A 1 89 ? -11.979 -0.232 24.130 1.00 87.75 89 VAL A N 1
ATOM 661 C CA . VAL A 1 89 ? -10.519 -0.209 23.904 1.00 87.75 89 VAL A CA 1
ATOM 662 C C . VAL A 1 89 ? -9.847 1.009 24.532 1.00 87.75 89 VAL A C 1
ATOM 664 O O . VAL A 1 89 ? -8.703 0.942 24.965 1.00 87.75 89 VAL A O 1
ATOM 667 N N . ALA A 1 90 ? -10.587 2.108 24.645 1.00 87.56 90 ALA A N 1
ATOM 668 C CA . ALA A 1 90 ? -10.136 3.394 25.144 1.00 87.56 90 ALA A CA 1
ATOM 669 C C . ALA A 1 90 ? -11.210 4.029 26.060 1.00 87.56 90 ALA A C 1
ATOM 671 O O . ALA A 1 90 ? -11.835 5.025 25.689 1.00 87.56 90 ALA A O 1
ATOM 672 N N . PRO A 1 91 ? -11.439 3.487 27.277 1.00 89.19 91 PRO A N 1
ATOM 673 C CA . PRO A 1 91 ? -12.523 3.931 28.167 1.00 89.19 91 PRO A CA 1
ATOM 674 C C . PRO A 1 91 ? -12.479 5.423 28.519 1.00 89.19 91 PRO A C 1
ATOM 676 O O . PRO A 1 91 ? -13.517 6.046 28.713 1.00 89.19 91 PRO A O 1
ATOM 679 N N . VAL A 1 92 ? -11.279 6.007 28.564 1.00 86.62 92 VAL A N 1
ATOM 680 C CA . VAL A 1 92 ? -11.045 7.429 28.869 1.00 86.62 92 VAL A CA 1
ATOM 681 C C . VAL A 1 92 ? -11.642 8.357 27.797 1.00 86.62 92 VAL A C 1
ATOM 683 O O . VAL A 1 92 ? -11.975 9.503 28.091 1.00 86.62 92 VAL A O 1
ATOM 686 N N . LEU A 1 93 ? -11.835 7.859 26.570 1.00 86.00 93 LEU A N 1
ATOM 687 C CA . LEU A 1 93 ? -12.446 8.609 25.469 1.00 86.00 93 LEU A CA 1
ATOM 688 C C . LEU A 1 93 ? -13.980 8.581 25.504 1.00 86.00 93 LEU A C 1
ATOM 690 O O . LEU A 1 93 ? -14.613 9.376 24.821 1.00 86.00 93 LEU A O 1
ATOM 694 N N . ALA A 1 94 ? -14.596 7.696 26.297 1.00 78.50 94 ALA A N 1
ATOM 695 C CA . ALA A 1 94 ? -16.046 7.477 26.285 1.00 78.50 94 ALA A CA 1
ATOM 696 C C . ALA A 1 94 ? -16.876 8.689 26.752 1.00 78.50 94 ALA A C 1
ATOM 698 O O . ALA A 1 94 ? -18.072 8.730 26.490 1.00 78.50 94 ALA A O 1
ATOM 699 N N . GLY A 1 95 ? -16.258 9.652 27.445 1.00 80.38 95 GLY A N 1
ATOM 700 C CA . GLY A 1 95 ? -16.879 10.925 27.836 1.00 80.38 95 GLY A CA 1
ATOM 701 C C . GLY A 1 95 ? -16.460 12.119 26.973 1.00 80.38 95 GLY A C 1
ATOM 702 O O . GLY A 1 95 ? -16.748 13.253 27.339 1.00 80.38 95 GLY A O 1
ATOM 703 N N . GLN A 1 96 ? -15.732 11.886 25.878 1.00 88.06 96 GLN A N 1
ATOM 704 C CA . GLN A 1 96 ? -15.220 12.930 24.992 1.00 88.06 96 GLN A CA 1
ATOM 705 C C . GLN A 1 96 ? -15.951 12.883 23.651 1.00 88.06 96 GLN A C 1
ATOM 707 O O . GLN A 1 96 ? -15.418 12.391 22.654 1.00 88.06 96 GLN A O 1
ATOM 712 N N . ASP A 1 97 ? -17.183 13.392 23.636 1.00 85.62 97 ASP A N 1
ATOM 713 C CA . ASP A 1 97 ? -18.082 13.283 22.482 1.00 85.62 97 ASP A CA 1
ATOM 714 C C . ASP A 1 97 ? -17.448 13.830 21.194 1.00 85.62 97 ASP A C 1
ATOM 716 O O . ASP A 1 97 ? -17.453 13.152 20.175 1.00 85.62 97 ASP A O 1
ATOM 720 N N . GLU A 1 98 ? -16.779 14.986 21.238 1.00 84.88 98 GLU A N 1
ATOM 721 C CA . GLU A 1 98 ? -16.118 15.561 20.053 1.00 84.88 98 GLU A CA 1
ATOM 722 C C . GLU A 1 98 ? -15.013 14.666 19.461 1.00 84.88 98 GLU A C 1
ATOM 724 O O . GLU A 1 98 ? -14.792 14.650 18.247 1.00 84.88 98 GLU A O 1
ATOM 729 N N . VAL A 1 99 ? -14.317 13.901 20.302 1.00 88.12 99 VAL A N 1
ATOM 730 C CA . VAL A 1 99 ? -13.237 12.993 19.893 1.00 88.12 99 VAL A CA 1
ATOM 731 C C . VAL A 1 99 ? -13.815 11.709 19.310 1.00 88.12 99 VAL A C 1
ATOM 733 O O . VAL A 1 99 ? -13.363 11.238 18.264 1.00 88.12 99 VAL A O 1
ATOM 736 N N . VAL A 1 100 ? -14.846 11.157 19.953 1.00 88.50 100 VAL A N 1
ATOM 737 C CA . VAL A 1 100 ? -15.577 9.986 19.450 1.00 88.50 100 VAL A CA 1
ATOM 738 C C . VAL A 1 100 ? -16.237 10.304 18.108 1.00 88.50 100 VAL A C 1
ATOM 740 O O . VAL A 1 100 ? -16.240 9.463 17.206 1.00 88.50 100 VAL A O 1
ATOM 743 N N . ASP A 1 101 ? -16.719 11.531 17.941 1.00 82.88 101 ASP A N 1
ATOM 744 C CA . ASP A 1 101 ? -17.306 12.037 16.706 1.00 82.88 101 ASP A CA 1
ATOM 745 C C . ASP A 1 101 ? -16.283 12.088 15.593 1.00 82.88 101 ASP A C 1
ATOM 747 O O . ASP A 1 101 ? -16.506 11.495 14.538 1.00 82.88 101 ASP A O 1
ATOM 751 N N . ALA A 1 102 ? -15.131 12.704 15.855 1.00 79.94 102 ALA A N 1
ATOM 752 C CA . ALA A 1 102 ? -14.037 12.748 14.897 1.00 79.94 102 ALA A CA 1
ATOM 753 C C . ALA A 1 102 ? -13.563 11.332 14.505 1.00 79.94 102 ALA A C 1
ATOM 755 O O . ALA A 1 102 ? -13.288 11.075 13.333 1.00 79.94 102 ALA A O 1
ATOM 756 N N . LEU A 1 103 ? -13.525 10.383 15.452 1.00 84.31 103 LEU A N 1
ATOM 757 C CA . LEU A 1 103 ? -13.152 8.988 15.184 1.00 84.31 103 LEU A CA 1
ATOM 758 C C . LEU A 1 103 ? -14.194 8.291 14.301 1.00 84.31 103 LEU A C 1
ATOM 760 O O . LEU A 1 103 ? -13.836 7.572 13.366 1.00 84.31 103 LEU A O 1
ATOM 764 N N . CYS A 1 104 ? -15.482 8.511 14.569 1.00 82.69 104 CYS A N 1
ATOM 765 C CA . CYS A 1 104 ? -16.575 7.958 13.772 1.00 82.69 104 CYS A CA 1
ATOM 766 C C . CYS A 1 1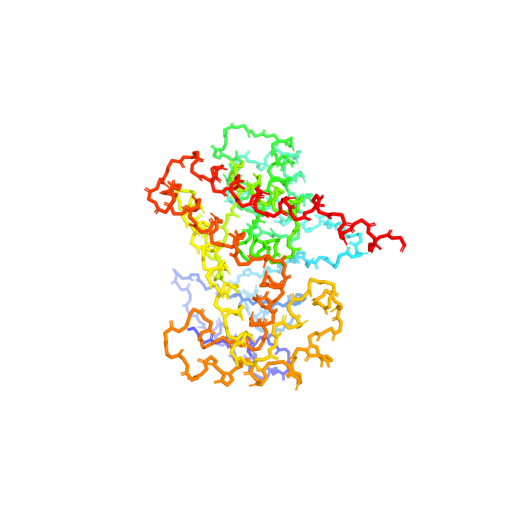04 ? -16.639 8.581 12.370 1.00 82.69 104 CYS A C 1
ATOM 768 O O . CYS A 1 104 ? -16.907 7.867 11.405 1.00 82.69 104 CYS A O 1
ATOM 770 N N . GLU A 1 105 ? -16.370 9.879 12.237 1.00 76.94 105 GLU A N 1
ATOM 771 C CA . GLU A 1 105 ? -16.283 10.56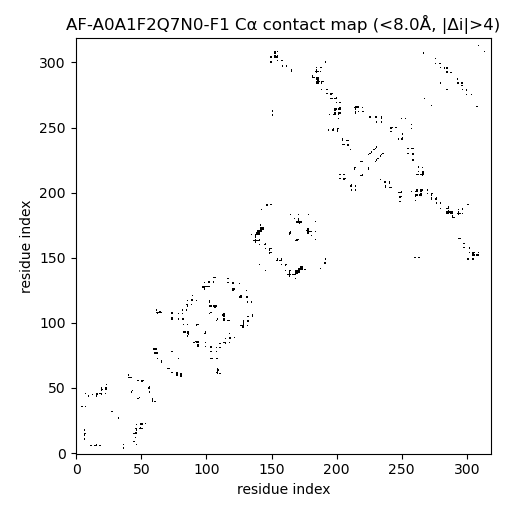6 10.945 1.00 76.94 105 GLU A CA 1
ATOM 772 C C . GLU A 1 105 ? -15.124 10.023 10.101 1.00 76.94 105 GLU A C 1
ATOM 774 O O . GLU A 1 105 ? -15.302 9.723 8.921 1.00 76.94 105 GLU A O 1
ATOM 779 N N . ALA A 1 106 ? -13.952 9.825 10.708 1.00 73.44 106 ALA A N 1
ATOM 780 C CA . ALA A 1 106 ? -12.755 9.364 10.010 1.00 73.44 106 ALA A CA 1
ATOM 781 C C . ALA A 1 106 ? -12.755 7.857 9.691 1.00 73.44 106 ALA A C 1
ATOM 783 O O . ALA A 1 106 ? -12.306 7.425 8.623 1.00 73.44 106 ALA A O 1
ATOM 784 N N . TYR A 1 107 ? -13.239 7.031 10.620 1.00 77.75 107 TYR A N 1
ATOM 785 C CA . TYR A 1 107 ? -13.051 5.577 10.592 1.00 77.75 107 TYR A CA 1
ATOM 786 C C . TYR A 1 107 ? -14.349 4.789 10.756 1.00 77.75 107 TYR A C 1
ATOM 788 O O . TYR A 1 107 ? -14.305 3.569 10.898 1.00 77.75 107 TYR A O 1
ATOM 796 N N . GLY A 1 108 ? -15.517 5.432 10.713 1.00 79.38 108 GLY A N 1
ATOM 797 C CA . GLY A 1 108 ? -16.780 4.788 11.072 1.00 79.38 108 GLY A CA 1
ATOM 798 C C . GLY A 1 108 ? -17.125 3.546 10.251 1.00 79.38 108 GLY A C 1
ATOM 799 O O . GLY A 1 108 ? -17.652 2.581 10.788 1.00 79.38 108 GLY A O 1
ATOM 800 N N . PHE A 1 109 ? -16.728 3.505 8.979 1.00 75.12 109 PHE A N 1
ATOM 801 C CA . PHE A 1 109 ? -16.903 2.345 8.091 1.00 75.12 109 PHE A CA 1
ATOM 802 C C . PHE A 1 109 ? -15.789 1.292 8.203 1.00 75.12 109 PHE A C 1
ATOM 804 O O . PHE A 1 109 ? -15.744 0.328 7.439 1.00 75.12 109 PHE A O 1
ATOM 811 N N . ARG A 1 110 ? -14.848 1.495 9.129 1.00 77.94 110 ARG A N 1
ATOM 812 C CA . ARG A 1 110 ? -13.648 0.681 9.350 1.00 77.94 110 ARG A CA 1
ATOM 813 C C . ARG A 1 110 ? -13.495 0.424 10.860 1.00 77.94 110 ARG A C 1
ATOM 815 O O . ARG A 1 110 ? -12.562 0.933 11.475 1.00 77.94 110 ARG A O 1
ATOM 822 N N . PRO A 1 111 ? -14.378 -0.387 11.486 1.00 79.19 111 PRO A N 1
ATOM 823 C CA . PRO A 1 111 ? -14.454 -0.522 12.950 1.00 79.19 111 PRO A CA 1
ATOM 824 C C . PRO A 1 111 ? -13.145 -0.962 13.619 1.00 79.19 111 PRO A C 1
ATOM 826 O O . PRO A 1 111 ? -12.866 -0.598 14.758 1.00 79.19 111 PRO A O 1
ATOM 829 N N . ARG A 1 112 ? -12.327 -1.742 12.904 1.00 75.44 112 ARG A N 1
ATOM 830 C CA . ARG A 1 112 ? -11.002 -2.158 13.374 1.00 75.44 112 ARG A CA 1
ATOM 831 C C . ARG A 1 112 ? -10.014 -0.990 13.416 1.00 75.44 112 ARG A C 1
ATOM 833 O O . ARG A 1 112 ? -9.323 -0.834 14.414 1.00 75.44 112 ARG A O 1
ATOM 840 N N . GLU A 1 113 ? -9.967 -0.186 12.359 1.00 74.06 113 GLU A N 1
ATOM 841 C CA . GLU A 1 113 ? -9.093 0.992 12.276 1.00 74.06 113 GLU A CA 1
ATOM 842 C C . GLU A 1 113 ? -9.537 2.066 13.270 1.00 74.06 113 GLU A C 1
ATOM 844 O O . GLU A 1 113 ? -8.702 2.697 13.905 1.00 74.06 113 GLU A O 1
ATOM 849 N N . LEU A 1 114 ? -10.848 2.199 13.488 1.00 83.19 114 LEU A N 1
ATOM 850 C CA . LEU A 1 114 ? -11.423 3.049 14.528 1.00 83.19 114 LEU A CA 1
ATOM 851 C C . LEU A 1 114 ? -10.928 2.652 15.926 1.00 83.19 114 LEU A C 1
ATOM 853 O O . LEU A 1 114 ? -10.488 3.513 16.684 1.00 83.19 114 LEU A O 1
ATOM 857 N N . ALA A 1 115 ? -10.954 1.357 16.259 1.00 82.94 115 ALA A N 1
ATOM 858 C CA . ALA A 1 115 ? -10.442 0.866 17.538 1.00 82.94 115 ALA A CA 1
ATOM 859 C C . ALA A 1 115 ? -8.932 1.130 17.692 1.00 82.94 115 ALA A C 1
ATOM 861 O O . ALA A 1 115 ? -8.486 1.601 18.733 1.00 82.94 115 ALA A O 1
ATOM 862 N N . GLN A 1 116 ? -8.154 0.895 16.633 1.00 78.38 116 GLN A N 1
ATOM 863 C CA . GLN A 1 116 ? -6.707 1.131 16.631 1.00 78.38 116 GLN A CA 1
ATOM 864 C C . GLN A 1 116 ? -6.348 2.621 16.703 1.00 78.38 116 GLN A C 1
ATOM 866 O O . GLN A 1 116 ? -5.370 2.992 17.347 1.00 78.38 116 GLN A O 1
ATOM 871 N N . ALA A 1 117 ? -7.112 3.494 16.045 1.00 79.00 117 ALA A N 1
ATOM 872 C CA . ALA A 1 117 ? -6.949 4.940 16.149 1.00 79.00 117 ALA A CA 1
ATOM 873 C C . ALA A 1 117 ? -7.264 5.428 17.570 1.00 79.00 117 ALA A C 1
ATOM 875 O O . ALA A 1 117 ? -6.495 6.205 18.123 1.00 79.00 117 ALA A O 1
ATOM 876 N N . ALA A 1 118 ? -8.318 4.904 18.204 1.00 86.31 118 ALA A N 1
ATOM 877 C CA . ALA A 1 118 ? -8.639 5.216 19.595 1.00 86.31 118 ALA A CA 1
ATOM 878 C C . ALA A 1 118 ? -7.516 4.812 20.574 1.00 86.31 118 ALA A C 1
ATOM 880 O O . ALA A 1 118 ? -7.163 5.586 21.461 1.00 86.31 118 ALA A O 1
ATOM 881 N N . GLU A 1 119 ? -6.915 3.630 20.399 1.00 83.94 119 GLU A N 1
ATOM 882 C CA . GLU A 1 119 ? -5.760 3.19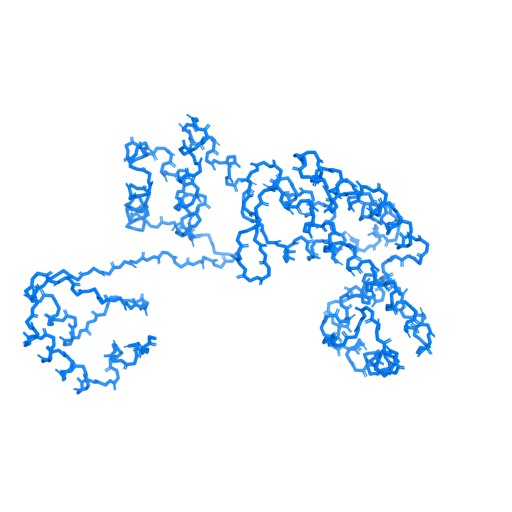1 21.200 1.00 83.94 119 GLU A CA 1
ATOM 883 C C . GLU A 1 119 ? -4.525 4.076 20.969 1.00 83.94 119 GLU A C 1
ATOM 885 O O . GLU A 1 119 ? -3.864 4.479 21.926 1.00 83.94 119 GLU A O 1
ATOM 890 N N . ARG A 1 120 ? -4.227 4.425 19.708 1.00 78.56 120 ARG A N 1
ATOM 891 C CA . ARG A 1 120 ? -3.106 5.315 19.360 1.00 78.56 120 ARG A CA 1
ATOM 892 C C . ARG A 1 120 ? -3.268 6.712 19.946 1.00 78.56 120 ARG A C 1
ATOM 894 O O . ARG A 1 120 ? -2.294 7.260 20.454 1.00 78.56 120 ARG A O 1
ATOM 901 N N . LEU A 1 121 ? -4.483 7.253 19.932 1.00 83.31 121 LEU A N 1
ATOM 902 C CA . LEU A 1 121 ? -4.787 8.562 20.502 1.00 83.31 121 LEU A CA 1
ATOM 903 C C . LEU A 1 121 ? -4.449 8.626 22.001 1.00 83.31 121 LEU A C 1
ATOM 905 O O . LEU A 1 121 ? -3.887 9.610 22.466 1.00 83.31 121 LEU A O 1
ATOM 909 N N . LEU A 1 122 ? -4.708 7.549 22.752 1.00 82.81 122 LEU A N 1
ATOM 910 C CA . LEU A 1 122 ? -4.326 7.473 24.167 1.00 82.81 122 LEU A CA 1
ATOM 911 C C . LEU A 1 122 ? -2.808 7.414 24.377 1.00 82.81 122 LEU A C 1
ATOM 913 O O . LEU A 1 122 ? -2.303 7.963 25.354 1.00 82.81 122 LEU A O 1
ATOM 917 N N . LEU A 1 123 ? -2.081 6.749 23.477 1.00 76.44 123 LEU A N 1
ATOM 918 C CA . LEU A 1 123 ? -0.621 6.648 23.546 1.00 76.44 123 LEU A CA 1
ATOM 919 C C . LEU A 1 123 ? 0.077 7.966 23.180 1.00 76.44 123 LEU A C 1
ATOM 921 O O . LEU A 1 123 ? 1.176 8.217 23.669 1.00 76.44 123 LEU A O 1
ATOM 925 N N . GLY A 1 124 ? -0.557 8.801 22.349 1.00 67.31 124 GLY A N 1
ATOM 926 C CA . GLY A 1 124 ? -0.049 10.115 21.941 1.00 67.31 124 GLY A CA 1
ATOM 927 C C . GLY A 1 124 ? -0.072 11.176 23.047 1.00 67.31 124 GLY A C 1
ATOM 928 O O . GLY A 1 124 ? 0.581 12.206 22.916 1.00 67.31 124 GLY A O 1
ATOM 929 N N . GLY A 1 125 ? -0.784 10.931 24.153 1.00 67.62 125 GLY A N 1
ATOM 930 C CA . GLY A 1 125 ? -0.840 11.814 25.324 1.00 67.62 125 GLY A CA 1
ATOM 931 C C . GLY A 1 125 ? -1.753 13.036 25.169 1.00 67.62 125 GLY A C 1
ATOM 932 O O . GLY A 1 125 ? -2.334 13.475 26.161 1.00 67.62 125 GLY A O 1
ATOM 933 N N . GLU A 1 126 ? -1.941 13.545 23.951 1.00 76.19 126 GLU A N 1
ATOM 934 C CA . GLU A 1 126 ? -2.903 14.602 23.638 1.00 76.19 126 GLU A CA 1
ATOM 935 C C . GLU A 1 126 ? -4.176 14.012 23.019 1.00 76.19 126 GLU A C 1
ATOM 937 O O . GLU A 1 126 ? -4.146 13.319 22.004 1.00 76.19 126 GLU A O 1
ATOM 942 N N . VAL A 1 127 ? -5.319 14.275 23.653 1.00 84.75 127 VAL A N 1
ATOM 943 C CA . VAL A 1 127 ? -6.613 13.739 23.230 1.00 84.75 127 VAL A CA 1
ATOM 944 C C . VAL A 1 127 ? -7.482 14.890 22.740 1.00 84.75 127 VAL A C 1
ATOM 946 O O . VAL A 1 127 ? -8.048 15.634 23.539 1.00 84.75 127 VAL A O 1
ATOM 949 N N . SER A 1 128 ? -7.576 15.054 21.420 1.00 83.38 128 SER A N 1
ATOM 950 C CA . SER A 1 128 ? -8.396 16.100 20.805 1.00 83.38 128 SER A CA 1
ATOM 951 C C . SER A 1 128 ? -8.992 15.664 19.465 1.00 83.38 128 SER A C 1
ATOM 953 O O . SER A 1 128 ? -8.471 14.788 18.774 1.00 83.38 128 SER A O 1
ATOM 955 N N . ALA A 1 129 ? -10.093 16.302 19.061 1.00 74.69 129 ALA A N 1
ATOM 956 C CA . ALA A 1 129 ? -10.697 16.072 17.748 1.00 74.69 129 ALA A CA 1
ATOM 957 C C . ALA A 1 129 ? -9.790 16.547 16.594 1.00 74.69 129 ALA A C 1
ATOM 959 O O . ALA A 1 129 ? -9.918 16.067 15.469 1.00 74.69 129 ALA A O 1
ATOM 960 N N . ALA A 1 130 ? -8.891 17.505 16.847 1.00 68.56 130 ALA A N 1
ATOM 961 C CA . ALA A 1 130 ? -7.898 17.955 15.874 1.00 68.56 130 ALA A CA 1
ATOM 962 C C . ALA A 1 130 ? -6.854 16.861 15.614 1.00 68.56 130 ALA A C 1
ATOM 964 O O . ALA A 1 130 ? -6.638 16.508 14.458 1.00 68.56 130 ALA A O 1
ATOM 965 N N . GLU A 1 131 ? -6.335 16.246 16.676 1.00 73.00 131 GLU A N 1
ATOM 966 C CA . GLU A 1 131 ? -5.384 15.132 16.603 1.00 73.00 131 GLU A CA 1
ATOM 967 C C . GLU A 1 131 ? -5.994 13.917 15.893 1.00 73.00 131 GLU A C 1
ATOM 969 O O . GLU A 1 131 ? -5.359 13.286 15.055 1.00 73.00 131 GLU A O 1
ATOM 974 N N . VAL A 1 132 ? -7.276 13.619 16.132 1.00 73.56 132 VAL A N 1
ATOM 975 C CA . VAL A 1 132 ? -7.973 12.557 15.387 1.00 73.56 132 VAL A CA 1
ATOM 976 C C . VAL A 1 132 ? -8.027 12.855 13.890 1.00 73.56 132 VAL A C 1
ATOM 978 O O . VAL A 1 132 ? -7.833 11.947 13.083 1.00 73.56 132 VAL A O 1
ATOM 981 N N . ARG A 1 133 ? -8.298 14.106 13.495 1.00 66.25 133 ARG A N 1
ATOM 982 C CA . ARG A 1 133 ? -8.342 14.505 12.078 1.00 66.25 133 ARG A CA 1
ATOM 983 C C . ARG A 1 133 ? -6.953 14.507 11.450 1.00 66.25 133 ARG A C 1
ATOM 985 O O . ARG A 1 133 ? -6.829 14.121 10.290 1.00 66.25 133 ARG A O 1
ATOM 992 N N . GLU A 1 134 ? -5.930 14.881 12.209 1.00 63.97 134 GLU A N 1
ATOM 993 C CA . GLU A 1 134 ? -4.533 14.754 11.806 1.00 63.97 134 GLU A CA 1
ATOM 994 C C . GLU A 1 134 ? -4.183 13.279 11.580 1.00 63.97 134 GLU A C 1
ATOM 996 O O . GLU A 1 134 ? -3.855 12.903 10.458 1.00 63.97 134 GLU A O 1
ATOM 1001 N N . GLN A 1 135 ? -4.426 12.400 12.559 1.00 65.00 135 GLN A N 1
ATOM 1002 C CA . GLN A 1 135 ? -4.240 10.949 12.431 1.00 65.00 135 GLN A CA 1
ATOM 1003 C C . GLN A 1 135 ? -5.063 10.326 11.291 1.00 65.00 135 GLN A C 1
ATOM 1005 O O . GLN A 1 135 ? -4.608 9.406 10.614 1.00 65.00 135 GLN A O 1
ATOM 1010 N N . ALA A 1 136 ? -6.280 10.816 11.049 1.00 57.97 136 ALA A N 1
ATOM 1011 C CA . ALA A 1 136 ? -7.127 10.398 9.932 1.00 57.97 136 ALA A CA 1
ATOM 1012 C C . ALA A 1 136 ? -6.576 10.834 8.571 1.00 57.97 136 ALA A C 1
ATOM 1014 O O . ALA A 1 136 ? -6.693 10.086 7.599 1.00 57.97 136 ALA A O 1
ATOM 1015 N N . GLY A 1 137 ? -5.941 12.007 8.512 1.00 47.62 137 GLY A N 1
ATOM 1016 C CA . GLY A 1 137 ? -5.129 12.445 7.378 1.00 47.62 137 GLY A CA 1
ATOM 1017 C C . GLY A 1 137 ? -3.854 11.612 7.206 1.00 47.62 137 GLY A C 1
ATOM 1018 O O . GLY A 1 137 ? -3.341 11.504 6.092 1.00 47.62 137 GLY A O 1
ATOM 1019 N N . VAL A 1 138 ? -3.393 10.980 8.289 1.00 51.22 138 VAL A N 1
ATOM 1020 C CA . VAL A 1 138 ? -2.224 10.100 8.338 1.00 51.22 138 VAL A CA 1
ATOM 1021 C C . VAL A 1 138 ? -2.534 8.658 7.937 1.00 51.22 138 VAL A C 1
ATOM 1023 O O . VAL A 1 138 ? -1.616 8.013 7.488 1.00 51.22 138 VAL A O 1
ATOM 1026 N N . GLY A 1 139 ? -3.770 8.155 7.970 1.00 55.62 139 GLY A N 1
ATOM 1027 C CA . GLY A 1 139 ? -4.183 6.909 7.293 1.00 55.62 139 GLY A CA 1
ATOM 1028 C C . GLY A 1 139 ? -3.429 5.597 7.623 1.00 55.62 139 GLY A C 1
ATOM 1029 O O . GLY A 1 139 ? -2.391 5.550 8.282 1.00 55.62 139 GLY A O 1
ATOM 1030 N N . ASP A 1 140 ? -3.978 4.485 7.131 1.00 60.72 140 ASP A N 1
ATOM 1031 C CA . ASP A 1 140 ? -3.261 3.212 7.016 1.00 60.72 140 ASP A CA 1
ATOM 1032 C C . ASP A 1 140 ? -2.714 3.101 5.593 1.00 60.72 140 ASP A C 1
ATOM 1034 O O . ASP A 1 140 ? -3.388 3.465 4.623 1.00 60.72 140 ASP A O 1
ATOM 1038 N N . CYS A 1 141 ? -1.501 2.577 5.449 1.00 68.50 141 CYS A N 1
ATOM 1039 C CA . CYS A 1 141 ? -0.919 2.309 4.143 1.00 68.50 141 CYS A CA 1
ATOM 1040 C C . CYS A 1 141 ? -0.466 0.855 4.050 1.00 68.50 141 CYS A C 1
ATOM 1042 O O . CYS A 1 141 ? -0.006 0.237 5.015 1.00 68.50 141 CYS A O 1
ATOM 1044 N N . SER A 1 142 ? -0.594 0.279 2.861 1.00 77.38 142 SER A N 1
ATOM 1045 C CA . SER A 1 142 ? -0.016 -1.027 2.581 1.00 77.38 142 SER A CA 1
ATOM 1046 C C . SER A 1 142 ? 1.253 -0.880 1.749 1.00 77.38 142 SER A C 1
ATOM 1048 O O . SER A 1 142 ? 1.385 0.024 0.920 1.00 77.38 142 SER A O 1
ATOM 1050 N N . LEU A 1 143 ? 2.178 -1.829 1.896 1.00 78.44 143 LEU A N 1
ATOM 1051 C CA . LEU A 1 143 ? 3.311 -1.956 0.976 1.00 78.44 143 LEU A CA 1
ATOM 1052 C C . LEU A 1 143 ? 2.853 -2.102 -0.476 1.00 78.44 143 LEU A C 1
ATOM 1054 O O . LEU A 1 143 ? 3.558 -1.684 -1.391 1.00 78.44 143 LEU A O 1
ATOM 1058 N N . ARG A 1 144 ? 1.662 -2.669 -0.690 1.00 74.44 144 ARG A N 1
ATOM 1059 C CA . ARG A 1 144 ? 1.047 -2.753 -2.010 1.00 74.44 144 ARG A CA 1
ATOM 1060 C C . ARG A 1 144 ? 0.716 -1.369 -2.563 1.00 74.44 144 ARG A C 1
ATOM 1062 O O . ARG A 1 144 ? 0.984 -1.142 -3.735 1.00 74.44 144 ARG A O 1
ATOM 1069 N N . ASP A 1 145 ? 0.192 -0.450 -1.757 1.00 75.94 145 ASP A N 1
ATOM 1070 C CA . ASP A 1 145 ? -0.098 0.922 -2.197 1.00 75.94 145 ASP A CA 1
ATOM 1071 C C . ASP A 1 145 ? 1.180 1.689 -2.545 1.00 75.94 145 ASP A C 1
ATOM 1073 O O . ASP A 1 145 ? 1.217 2.408 -3.546 1.00 75.94 145 ASP A O 1
ATOM 1077 N N . LEU A 1 146 ? 2.242 1.498 -1.755 1.00 80.31 146 LEU A N 1
ATOM 1078 C CA . LEU A 1 146 ? 3.567 2.064 -2.026 1.00 80.31 146 LEU A CA 1
ATOM 1079 C C . LEU A 1 146 ? 4.167 1.488 -3.318 1.00 80.31 146 LEU A C 1
ATOM 1081 O O . LEU A 1 146 ? 4.643 2.242 -4.166 1.00 80.31 146 LEU A O 1
ATOM 1085 N N . GLU A 1 147 ? 4.095 0.167 -3.512 1.00 83.12 147 GLU A N 1
ATOM 1086 C CA . GLU A 1 147 ? 4.514 -0.502 -4.751 1.00 83.12 147 GLU A CA 1
ATOM 1087 C C . GLU A 1 147 ? 3.680 -0.046 -5.958 1.00 83.12 147 GLU A C 1
ATOM 1089 O O . GLU A 1 147 ? 4.232 0.173 -7.034 1.00 83.12 147 GLU A O 1
ATOM 1094 N N . GLU A 1 148 ? 2.370 0.147 -5.804 1.00 79.56 148 GLU A N 1
ATOM 1095 C CA . GLU A 1 148 ? 1.508 0.668 -6.867 1.00 79.56 148 GLU A CA 1
ATOM 1096 C C . GLU A 1 148 ? 1.862 2.112 -7.235 1.00 79.56 148 GLU A C 1
ATOM 1098 O O . GLU A 1 148 ? 1.940 2.421 -8.422 1.00 79.56 148 GLU A O 1
ATOM 1103 N N . ALA A 1 149 ? 2.134 2.982 -6.257 1.00 80.38 149 ALA A N 1
ATOM 1104 C CA . ALA A 1 149 ? 2.572 4.356 -6.510 1.00 80.38 149 ALA A CA 1
ATOM 1105 C C . ALA A 1 149 ? 3.938 4.409 -7.219 1.00 80.38 149 ALA A C 1
ATOM 1107 O O . ALA A 1 149 ? 4.128 5.204 -8.143 1.00 80.38 149 ALA A O 1
ATOM 1108 N N . LEU A 1 150 ? 4.861 3.524 -6.827 1.00 82.25 150 LEU A N 1
ATOM 1109 C CA . LEU A 1 150 ? 6.157 3.324 -7.478 1.00 82.25 150 LEU A CA 1
ATOM 1110 C C . LEU A 1 150 ? 5.999 2.868 -8.933 1.00 82.25 150 LEU A C 1
ATOM 1112 O O . LEU A 1 150 ? 6.549 3.479 -9.845 1.00 82.25 150 LEU A O 1
ATOM 1116 N N . LEU A 1 151 ? 5.219 1.810 -9.162 1.00 79.25 151 LEU A N 1
ATOM 1117 C CA . LEU A 1 151 ? 4.987 1.245 -10.493 1.00 79.25 151 LEU A CA 1
ATOM 1118 C C . LEU A 1 151 ? 4.226 2.206 -11.413 1.00 79.25 151 LEU A C 1
ATOM 1120 O O . LEU A 1 151 ? 4.468 2.218 -12.619 1.00 79.25 151 LEU A O 1
ATOM 1124 N N . ALA A 1 152 ? 3.320 3.011 -10.856 1.00 77.12 152 ALA A N 1
ATOM 1125 C CA . ALA A 1 152 ? 2.596 4.048 -11.582 1.00 77.12 152 ALA A CA 1
ATOM 1126 C C . ALA A 1 152 ? 3.429 5.321 -11.812 1.00 77.12 152 ALA A C 1
ATOM 1128 O O . ALA A 1 152 ? 2.997 6.178 -12.577 1.00 77.12 152 ALA A O 1
ATOM 1129 N N . CYS A 1 153 ? 4.610 5.437 -11.191 1.00 76.56 153 CYS A N 1
ATOM 1130 C CA . CYS A 1 153 ? 5.464 6.627 -11.230 1.00 76.56 153 CYS A CA 1
ATOM 1131 C C . CYS A 1 153 ? 4.724 7.908 -10.799 1.00 76.56 153 CYS A C 1
ATOM 1133 O O . CYS A 1 153 ? 4.883 8.952 -11.423 1.00 76.56 153 CYS A O 1
ATOM 1135 N N . THR A 1 154 ? 3.895 7.823 -9.754 1.00 79.00 154 THR A N 1
ATOM 1136 C CA . THR A 1 154 ? 3.087 8.948 -9.247 1.00 79.00 154 THR A CA 1
ATOM 1137 C C . THR A 1 154 ? 3.729 9.544 -7.987 1.00 79.00 154 THR A C 1
ATOM 1139 O O . THR A 1 154 ? 3.451 9.037 -6.888 1.00 79.00 154 THR A O 1
ATOM 1142 N N . PRO A 1 155 ? 4.593 10.575 -8.102 1.00 81.25 155 PRO A N 1
ATOM 1143 C CA . PRO A 1 155 ? 5.314 11.141 -6.963 1.00 81.25 155 PRO A CA 1
ATOM 1144 C C . PRO A 1 155 ? 4.373 11.662 -5.881 1.00 81.25 155 PRO A C 1
ATOM 1146 O O . PRO A 1 155 ? 4.599 11.398 -4.708 1.00 81.25 155 PRO A O 1
ATOM 1149 N N . GLU A 1 156 ? 3.260 12.295 -6.244 1.00 76.12 156 GLU A N 1
ATOM 1150 C CA . GLU A 1 156 ? 2.307 12.867 -5.289 1.00 76.12 156 GLU A CA 1
ATOM 1151 C C . GLU A 1 156 ? 1.649 11.778 -4.438 1.00 76.12 156 GLU A C 1
ATOM 1153 O O . GLU A 1 156 ? 1.469 11.943 -3.231 1.00 76.12 156 GLU A O 1
ATOM 1158 N N . ARG A 1 157 ? 1.293 10.642 -5.055 1.00 76.00 157 ARG A N 1
ATOM 1159 C CA . ARG A 1 157 ? 0.722 9.498 -4.328 1.00 76.00 157 ARG A CA 1
ATOM 1160 C C . ARG A 1 157 ? 1.759 8.881 -3.399 1.00 76.00 157 ARG A C 1
ATOM 1162 O O . ARG A 1 157 ? 1.414 8.534 -2.275 1.00 76.00 157 ARG A O 1
ATOM 1169 N N . PHE A 1 158 ? 3.006 8.772 -3.851 1.00 84.75 158 PHE A N 1
ATOM 1170 C CA . PHE A 1 158 ? 4.082 8.248 -3.022 1.00 84.75 158 PHE A CA 1
ATOM 1171 C C . PHE A 1 158 ? 4.381 9.167 -1.830 1.00 84.75 158 PHE A C 1
ATOM 1173 O O . PHE A 1 158 ? 4.428 8.669 -0.713 1.00 84.75 158 PHE A O 1
ATOM 1180 N N . VAL A 1 159 ? 4.498 10.490 -2.033 1.00 83.00 159 VAL A N 1
ATOM 1181 C CA . VAL A 1 159 ? 4.702 11.467 -0.943 1.00 83.00 159 VAL A CA 1
ATOM 1182 C C . VAL A 1 159 ? 3.620 11.321 0.117 1.00 83.00 159 VAL A C 1
ATOM 1184 O O . VAL A 1 159 ? 3.946 11.225 1.294 1.00 83.00 159 VAL A O 1
ATOM 1187 N N . ARG A 1 160 ? 2.343 11.255 -0.287 1.00 78.38 160 ARG A N 1
ATOM 1188 C CA . ARG A 1 160 ? 1.237 11.090 0.668 1.00 78.38 160 ARG A CA 1
ATOM 1189 C C . ARG A 1 160 ? 1.391 9.816 1.497 1.00 78.38 160 ARG A C 1
ATOM 1191 O O . ARG A 1 160 ? 1.296 9.880 2.713 1.00 78.38 160 ARG A O 1
ATOM 1198 N N . LEU A 1 161 ? 1.673 8.681 0.855 1.00 80.44 161 LEU A N 1
ATOM 1199 C CA . LEU A 1 161 ? 1.843 7.395 1.543 1.00 80.44 161 LEU A CA 1
ATOM 1200 C C . LEU A 1 161 ? 3.109 7.345 2.415 1.00 80.44 161 LEU A C 1
ATOM 1202 O O . LEU A 1 161 ? 3.105 6.704 3.458 1.00 80.44 161 LEU A O 1
ATOM 1206 N N . ALA A 1 162 ? 4.193 8.005 2.013 1.00 82.88 162 ALA A N 1
ATOM 1207 C CA . ALA A 1 162 ? 5.407 8.095 2.820 1.00 82.88 162 ALA A CA 1
ATOM 1208 C C . ALA A 1 162 ? 5.206 9.013 4.036 1.00 82.88 162 ALA A C 1
ATOM 1210 O O . ALA A 1 162 ? 5.656 8.675 5.128 1.00 82.88 162 ALA A O 1
ATOM 1211 N N . ALA A 1 163 ? 4.489 10.129 3.863 1.00 77.56 163 ALA A N 1
ATOM 1212 C CA . ALA A 1 163 ? 4.119 11.036 4.945 1.00 77.56 163 ALA A CA 1
ATOM 1213 C C . ALA A 1 163 ? 3.267 10.318 5.997 1.00 77.56 163 ALA A C 1
ATOM 1215 O O . ALA A 1 163 ? 3.608 10.395 7.168 1.00 77.56 163 ALA A O 1
ATOM 1216 N N . VAL A 1 164 ? 2.270 9.533 5.563 1.00 73.50 164 VAL A N 1
ATOM 1217 C CA . VAL A 1 164 ? 1.473 8.622 6.406 1.00 73.50 164 VAL A CA 1
ATOM 1218 C C . VAL A 1 164 ? 2.362 7.778 7.330 1.00 73.50 164 VAL A C 1
ATOM 1220 O O . VAL A 1 164 ? 2.176 7.765 8.542 1.00 73.50 164 VAL A O 1
ATOM 1223 N N . VAL A 1 165 ? 3.371 7.091 6.788 1.00 79.56 165 VAL A N 1
ATOM 1224 C CA . VAL A 1 165 ? 4.265 6.257 7.613 1.00 79.56 165 VAL A CA 1
ATOM 1225 C C . VAL A 1 165 ? 5.141 7.115 8.529 1.00 79.56 165 VAL A C 1
ATOM 1227 O O . VAL A 1 165 ? 5.351 6.761 9.688 1.00 79.56 165 VAL A O 1
ATOM 1230 N N . ALA A 1 166 ? 5.651 8.242 8.028 1.00 76.00 166 ALA A N 1
ATOM 1231 C CA . ALA A 1 166 ? 6.541 9.128 8.775 1.00 76.00 166 ALA A CA 1
ATOM 1232 C C . ALA A 1 166 ? 5.860 9.778 9.991 1.00 76.00 166 ALA A C 1
ATOM 1234 O O . ALA A 1 166 ? 6.510 9.982 11.012 1.00 76.00 166 ALA A O 1
ATOM 1235 N N . SER A 1 167 ? 4.558 10.052 9.911 1.00 66.94 167 SER A N 1
ATOM 1236 C CA . SER A 1 167 ? 3.748 10.604 11.002 1.00 66.94 167 SER A CA 1
ATOM 1237 C C . SER A 1 167 ? 3.103 9.531 11.891 1.00 66.94 167 SER A C 1
ATOM 1239 O O . SER A 1 167 ? 2.152 9.814 12.611 1.00 66.94 167 SER A O 1
ATOM 1241 N N . GLY A 1 168 ? 3.596 8.286 11.855 1.00 66.12 168 GLY A N 1
ATOM 1242 C CA . GLY A 1 168 ? 3.151 7.215 12.759 1.00 66.12 168 GLY A CA 1
ATOM 1243 C C . GLY A 1 168 ? 1.928 6.420 12.284 1.00 66.12 168 GLY A C 1
ATOM 1244 O O . GLY A 1 168 ? 1.324 5.680 13.068 1.00 66.12 168 GLY A O 1
ATOM 1245 N N . GLY A 1 169 ? 1.554 6.542 11.009 1.00 66.50 169 GLY A N 1
ATOM 1246 C CA . GLY A 1 169 ? 0.562 5.685 10.363 1.00 66.50 169 GLY A CA 1
ATOM 1247 C C . GLY A 1 169 ? 1.005 4.221 10.302 1.00 66.50 169 GLY A C 1
ATOM 1248 O O . GLY A 1 169 ? 2.195 3.894 10.339 1.00 66.50 169 GLY A O 1
ATOM 1249 N N . VAL A 1 170 ? 0.037 3.306 10.220 1.00 76.25 170 VAL A N 1
ATOM 1250 C CA . VAL A 1 170 ? 0.326 1.867 10.211 1.00 76.25 170 VAL A CA 1
ATOM 1251 C C . VAL A 1 170 ? 0.720 1.438 8.800 1.00 76.25 170 VAL A C 1
ATOM 1253 O O . VAL A 1 170 ? -0.058 1.574 7.855 1.00 76.25 170 VAL A O 1
ATOM 1256 N N . LEU A 1 171 ? 1.921 0.870 8.665 1.00 81.69 171 LEU A N 1
ATOM 1257 C CA . LEU A 1 171 ? 2.352 0.186 7.448 1.00 81.69 171 LEU A CA 1
ATOM 1258 C C . LEU A 1 171 ? 2.032 -1.306 7.552 1.00 81.69 171 LEU A C 1
ATOM 1260 O O . LEU A 1 171 ? 2.472 -1.975 8.486 1.00 81.69 171 LEU A O 1
ATOM 1264 N N . THR A 1 172 ? 1.310 -1.848 6.575 1.00 78.38 172 THR A N 1
ATOM 1265 C CA . THR A 1 172 ? 1.010 -3.286 6.490 1.00 78.38 172 THR A CA 1
ATOM 1266 C C . THR A 1 172 ? 1.739 -3.969 5.338 1.00 78.38 172 THR A C 1
ATOM 1268 O O . THR A 1 172 ? 1.940 -3.390 4.268 1.00 78.38 172 THR A O 1
ATOM 1271 N N . ASP A 1 173 ? 2.149 -5.218 5.550 1.00 76.81 173 ASP A N 1
ATOM 1272 C CA . ASP A 1 173 ? 2.772 -6.048 4.527 1.00 76.81 173 ASP A CA 1
ATOM 1273 C C . ASP A 1 173 ? 1.752 -6.681 3.562 1.00 76.81 173 ASP A C 1
ATOM 1275 O O . ASP A 1 173 ? 0.543 -6.459 3.634 1.00 76.81 173 ASP A O 1
ATOM 1279 N N . TRP A 1 174 ? 2.246 -7.500 2.632 1.00 66.56 174 TRP A N 1
ATOM 1280 C CA . TRP A 1 174 ? 1.447 -8.176 1.601 1.00 66.56 174 TRP A CA 1
ATOM 1281 C C . TRP A 1 174 ? 0.403 -9.152 2.160 1.00 66.56 174 TRP A C 1
ATOM 1283 O O . TRP A 1 174 ? -0.525 -9.529 1.446 1.00 66.56 174 TRP A O 1
ATOM 1293 N N . TRP A 1 175 ? 0.568 -9.575 3.414 1.00 63.41 175 TRP A N 1
ATOM 1294 C CA . TRP A 1 175 ? -0.343 -10.456 4.139 1.00 63.41 175 TRP A CA 1
ATOM 1295 C C . TRP A 1 175 ? -1.215 -9.687 5.142 1.00 63.41 175 TRP A C 1
ATOM 1297 O O . TRP A 1 175 ? -1.949 -10.307 5.911 1.00 63.41 175 TRP A O 1
ATOM 1307 N N . GLY A 1 176 ? -1.143 -8.351 5.144 1.00 60.81 176 GLY A N 1
ATOM 1308 C CA . GLY A 1 176 ? -1.886 -7.488 6.057 1.00 60.81 176 GLY A CA 1
ATOM 1309 C C . GLY A 1 176 ? -1.327 -7.466 7.481 1.00 60.81 176 GLY A C 1
ATOM 1310 O O . GLY A 1 176 ? -2.037 -7.063 8.403 1.00 60.81 176 GLY A O 1
ATOM 1311 N N . LYS A 1 177 ? -0.085 -7.916 7.701 1.00 70.44 177 LYS A N 1
ATOM 1312 C CA . LYS A 1 177 ? 0.570 -7.822 9.012 1.00 70.44 177 LYS A CA 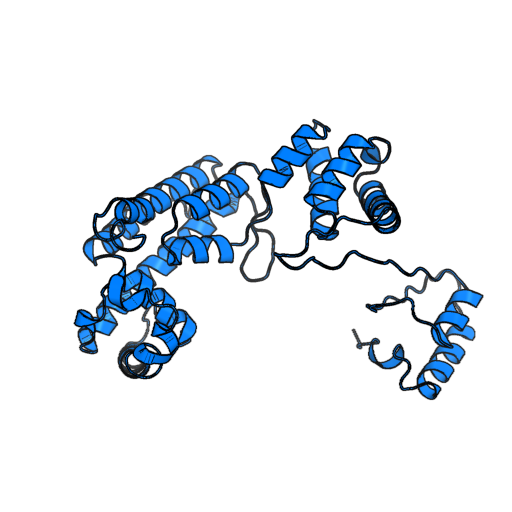1
ATOM 1313 C C . LYS A 1 177 ? 1.238 -6.466 9.173 1.00 70.44 177 LYS A C 1
ATOM 1315 O O . LYS A 1 177 ? 1.821 -5.941 8.231 1.00 70.44 177 LYS A O 1
ATOM 1320 N N . VAL A 1 178 ? 1.187 -5.926 10.386 1.00 77.69 178 VAL A N 1
ATOM 1321 C CA . VAL A 1 178 ? 1.835 -4.654 10.719 1.00 77.69 178 VAL A CA 1
ATOM 1322 C C . VAL A 1 178 ? 3.352 -4.799 10.610 1.00 77.69 178 VAL A C 1
ATOM 1324 O O . VAL A 1 178 ? 3.952 -5.697 11.205 1.00 77.69 178 VAL A O 1
ATOM 1327 N N . VAL A 1 179 ? 3.967 -3.900 9.850 1.00 81.56 179 VAL A N 1
ATOM 1328 C CA . VAL A 1 179 ? 5.414 -3.721 9.784 1.00 81.56 179 VAL A CA 1
ATOM 1329 C C . VAL A 1 179 ? 5.827 -2.869 10.978 1.00 81.56 179 VAL A C 1
ATOM 1331 O O . VAL A 1 179 ? 5.281 -1.791 11.197 1.00 81.56 179 VAL A O 1
ATOM 1334 N N . ALA A 1 180 ? 6.791 -3.356 11.760 1.00 80.94 180 ALA A N 1
ATOM 1335 C CA . ALA A 1 180 ? 7.329 -2.591 12.878 1.00 80.94 180 ALA A CA 1
ATOM 1336 C C . ALA A 1 180 ? 7.930 -1.255 12.380 1.00 80.94 180 ALA A C 1
ATOM 1338 O O . ALA A 1 180 ? 8.594 -1.263 11.336 1.00 80.94 180 ALA A O 1
ATOM 1339 N N . PRO A 1 181 ? 7.742 -0.129 13.097 1.00 78.81 181 PRO A N 1
ATOM 1340 C CA . PRO A 1 181 ? 8.217 1.184 12.648 1.00 78.81 181 PRO A CA 1
ATOM 1341 C C . PRO A 1 181 ? 9.719 1.219 12.327 1.00 78.81 181 PRO A C 1
ATOM 1343 O O . PRO A 1 181 ? 10.121 1.755 11.297 1.00 78.81 181 PRO A O 1
ATOM 1346 N N . ASP A 1 182 ? 10.541 0.541 13.135 1.00 80.75 182 ASP A N 1
ATOM 1347 C CA . ASP A 1 182 ? 11.999 0.423 12.960 1.00 80.75 182 ASP A CA 1
ATOM 1348 C C . ASP A 1 182 ? 12.417 -0.404 11.727 1.00 80.75 182 ASP A C 1
ATOM 1350 O O . ASP A 1 182 ? 13.595 -0.462 11.374 1.00 80.75 182 ASP A O 1
ATOM 1354 N N . ARG A 1 183 ? 11.460 -1.061 11.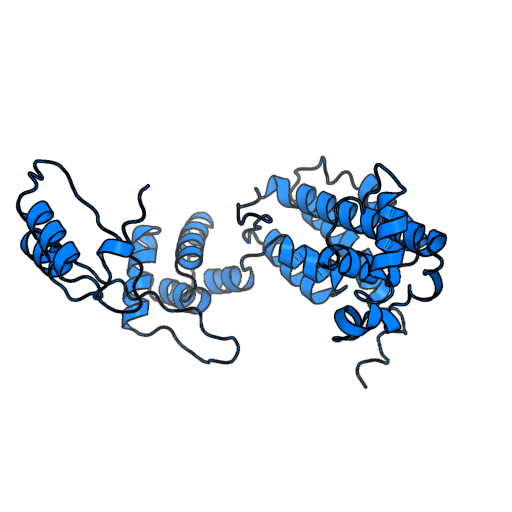059 1.00 85.62 183 ARG A N 1
ATOM 1355 C CA . ARG A 1 183 ? 11.666 -1.863 9.845 1.00 85.62 183 ARG A CA 1
ATOM 1356 C C . ARG A 1 183 ? 11.084 -1.228 8.589 1.00 85.62 183 ARG A C 1
ATOM 1358 O O . ARG A 1 183 ? 11.343 -1.747 7.502 1.00 85.62 183 ARG A O 1
ATOM 1365 N N . ALA A 1 184 ? 10.328 -0.135 8.697 1.00 85.81 184 ALA A N 1
ATOM 1366 C CA . ALA A 1 184 ? 9.659 0.481 7.551 1.00 85.81 184 ALA A CA 1
ATOM 1367 C C . ALA A 1 184 ? 10.651 0.860 6.435 1.00 85.81 184 ALA A C 1
ATOM 1369 O O . ALA A 1 184 ? 10.441 0.498 5.275 1.00 85.81 184 ALA A O 1
ATOM 1370 N N . ALA A 1 185 ? 11.777 1.486 6.795 1.00 88.25 185 ALA A N 1
ATOM 1371 C CA . ALA A 1 185 ? 12.838 1.869 5.861 1.00 88.25 185 ALA A CA 1
ATOM 1372 C C . ALA A 1 185 ? 13.446 0.660 5.131 1.00 88.25 185 ALA A C 1
ATOM 1374 O O . ALA A 1 185 ? 13.524 0.642 3.903 1.00 88.25 185 ALA A O 1
ATOM 1375 N N . MET A 1 186 ? 13.803 -0.389 5.878 1.00 89.69 186 MET A N 1
ATOM 1376 C CA . MET A 1 186 ? 14.359 -1.632 5.335 1.00 89.69 186 MET A CA 1
ATOM 1377 C C . MET A 1 186 ? 13.392 -2.306 4.354 1.00 89.69 186 MET A C 1
ATOM 1379 O O . MET A 1 186 ? 13.802 -2.764 3.285 1.00 89.69 186 MET A O 1
ATOM 1383 N N . VAL A 1 187 ? 12.107 -2.383 4.704 1.00 88.62 187 VAL A N 1
ATOM 1384 C CA . VAL A 1 187 ? 11.091 -3.038 3.873 1.00 88.62 187 VAL A CA 1
ATOM 1385 C C . VAL A 1 187 ? 10.815 -2.231 2.601 1.00 88.62 187 VAL A C 1
ATOM 1387 O O . VAL A 1 187 ? 10.710 -2.815 1.517 1.00 88.62 187 VAL A O 1
ATOM 1390 N N . LEU A 1 188 ? 10.759 -0.901 2.703 1.00 89.06 188 LEU A N 1
ATOM 1391 C CA . LEU A 1 188 ? 10.633 -0.013 1.549 1.00 89.06 188 LEU A CA 1
ATOM 1392 C C . LEU A 1 188 ? 11.856 -0.122 0.626 1.00 89.06 188 LEU A C 1
ATOM 1394 O O . LEU A 1 188 ? 11.687 -0.330 -0.576 1.00 89.06 188 LEU A O 1
ATOM 1398 N N . ALA A 1 189 ? 13.072 -0.074 1.178 1.00 91.38 189 ALA A N 1
ATOM 1399 C CA . ALA A 1 189 ? 14.320 -0.228 0.429 1.00 91.38 189 ALA A CA 1
ATOM 1400 C C . ALA A 1 189 ? 14.381 -1.582 -0.293 1.00 91.38 189 ALA A C 1
ATOM 1402 O O . ALA A 1 189 ? 14.631 -1.635 -1.496 1.00 91.38 189 ALA A O 1
ATOM 1403 N N . SER A 1 190 ? 14.050 -2.670 0.408 1.00 90.06 190 SER A N 1
ATOM 1404 C CA . SER A 1 190 ? 14.006 -4.022 -0.167 1.00 90.06 190 SER A CA 1
ATOM 1405 C C . SER A 1 190 ? 12.991 -4.123 -1.309 1.00 90.06 190 SER A C 1
ATOM 1407 O O . SER A 1 190 ? 13.262 -4.728 -2.349 1.00 90.06 190 SER A O 1
ATOM 1409 N N . THR A 1 191 ? 11.817 -3.508 -1.135 1.00 89.75 191 THR A N 1
ATOM 1410 C CA . THR A 1 191 ? 10.759 -3.470 -2.153 1.00 89.75 191 THR A CA 1
ATOM 1411 C C . THR A 1 191 ? 11.215 -2.694 -3.381 1.00 89.75 191 THR A C 1
ATOM 1413 O O . THR A 1 191 ? 11.132 -3.206 -4.497 1.00 89.75 191 THR A O 1
ATOM 1416 N N . PHE A 1 192 ? 11.753 -1.492 -3.183 1.00 92.12 192 PHE A N 1
ATOM 1417 C CA . PHE A 1 192 ? 12.240 -0.645 -4.262 1.00 92.12 192 PHE A CA 1
ATOM 1418 C C . PHE A 1 192 ? 13.394 -1.310 -5.024 1.00 92.12 192 PHE A C 1
ATOM 1420 O O . PHE A 1 192 ? 13.334 -1.447 -6.245 1.00 92.12 192 PHE A O 1
ATOM 1427 N N . GLY A 1 193 ? 14.387 -1.845 -4.310 1.00 92.75 193 GLY A N 1
ATOM 1428 C CA . GLY A 1 193 ? 15.512 -2.567 -4.902 1.00 92.75 193 GLY A CA 1
ATOM 1429 C C . GLY A 1 193 ? 15.074 -3.795 -5.701 1.00 92.75 193 GLY A C 1
ATOM 1430 O O . GLY A 1 193 ? 15.565 -4.017 -6.810 1.00 92.75 193 GLY A O 1
ATOM 1431 N N . ARG A 1 194 ? 14.102 -4.568 -5.196 1.00 92.56 194 ARG A N 1
ATOM 1432 C CA . ARG A 1 194 ? 13.500 -5.683 -5.944 1.00 92.56 194 ARG A CA 1
ATOM 1433 C C . ARG A 1 194 ? 12.888 -5.203 -7.261 1.00 92.56 194 ARG A C 1
ATOM 1435 O O . ARG A 1 194 ? 13.145 -5.819 -8.293 1.00 92.56 194 ARG A O 1
ATOM 1442 N N . LEU A 1 195 ? 12.089 -4.138 -7.234 1.00 92.56 195 LEU A N 1
ATOM 1443 C CA . LEU A 1 195 ? 11.417 -3.608 -8.424 1.00 92.56 195 LEU A CA 1
ATOM 1444 C C . LEU A 1 195 ? 12.413 -3.102 -9.472 1.00 92.56 195 LEU A C 1
ATOM 1446 O O . LEU A 1 195 ? 12.257 -3.410 -10.653 1.00 92.56 195 LEU A O 1
ATOM 1450 N N . LEU A 1 196 ? 13.466 -2.400 -9.047 1.00 94.50 196 LEU A N 1
ATOM 1451 C CA . LEU A 1 196 ? 14.522 -1.921 -9.940 1.00 94.50 196 LEU A CA 1
ATOM 1452 C C . LEU A 1 196 ? 15.276 -3.078 -10.609 1.00 94.50 196 LEU A C 1
ATOM 1454 O O . LEU A 1 196 ? 15.443 -3.078 -11.828 1.00 94.50 196 LEU A O 1
ATOM 1458 N N . ARG A 1 197 ? 15.673 -4.108 -9.843 1.00 95.12 197 ARG A N 1
ATOM 1459 C CA . ARG A 1 197 ? 16.325 -5.311 -10.400 1.00 95.12 197 ARG A CA 1
ATOM 1460 C C . ARG A 1 197 ? 15.412 -6.045 -11.381 1.00 95.12 197 ARG A C 1
ATOM 1462 O O . ARG A 1 197 ? 15.884 -6.529 -12.403 1.00 95.12 197 ARG A O 1
ATOM 1469 N N . GLN A 1 198 ? 14.112 -6.111 -11.092 1.00 94.38 198 GLN A N 1
ATOM 1470 C CA . GLN A 1 198 ? 13.121 -6.706 -11.991 1.00 94.38 198 GLN A CA 1
ATOM 1471 C C . GLN A 1 198 ? 12.972 -5.917 -13.289 1.00 94.38 198 GLN A C 1
ATOM 1473 O O . GLN A 1 198 ? 12.973 -6.518 -14.358 1.00 94.38 198 GLN A O 1
ATOM 1478 N N . ALA A 1 199 ? 12.876 -4.589 -13.216 1.00 94.75 199 ALA A N 1
ATOM 1479 C CA . ALA A 1 199 ? 12.818 -3.742 -14.402 1.00 94.75 199 ALA A CA 1
ATOM 1480 C C . ALA A 1 199 ? 14.084 -3.899 -15.257 1.00 94.75 199 ALA A C 1
ATOM 1482 O O . ALA A 1 199 ? 13.988 -4.120 -16.463 1.00 94.75 199 ALA A O 1
ATOM 1483 N N . LEU A 1 200 ? 15.263 -3.873 -14.629 1.00 96.06 200 LEU A N 1
ATOM 1484 C CA . LEU A 1 200 ? 16.543 -4.053 -15.312 1.00 96.06 200 LEU A CA 1
ATOM 1485 C C . LEU A 1 200 ? 16.643 -5.430 -15.986 1.00 96.06 200 LEU A C 1
ATOM 1487 O O . LEU A 1 200 ? 16.978 -5.516 -17.166 1.00 96.06 200 LEU A O 1
ATOM 1491 N N . ALA A 1 201 ? 16.276 -6.500 -15.274 1.00 96.12 201 ALA A N 1
ATOM 1492 C CA . ALA A 1 201 ? 16.229 -7.845 -15.838 1.00 96.12 201 ALA A CA 1
ATOM 1493 C C . ALA A 1 201 ? 15.277 -7.909 -17.040 1.00 96.12 201 ALA A C 1
ATOM 1495 O O . ALA A 1 201 ? 15.656 -8.408 -18.098 1.00 96.12 201 ALA A O 1
ATOM 1496 N N . VAL A 1 202 ? 14.067 -7.349 -16.919 1.00 96.38 202 VAL A N 1
ATOM 1497 C CA . VAL A 1 202 ? 13.088 -7.311 -18.015 1.00 96.38 202 VAL A CA 1
ATOM 1498 C C . VAL A 1 202 ? 13.620 -6.552 -19.231 1.00 96.38 202 VAL A C 1
ATOM 1500 O O . VAL A 1 202 ? 13.363 -6.999 -20.346 1.00 96.38 202 VAL A O 1
ATOM 1503 N N . ARG A 1 203 ? 14.406 -5.477 -19.067 1.00 95.75 203 ARG A N 1
ATOM 1504 C CA . ARG A 1 203 ? 15.078 -4.824 -20.207 1.00 95.75 203 ARG A CA 1
ATOM 1505 C C . ARG A 1 203 ? 16.041 -5.774 -20.920 1.00 95.75 203 ARG A C 1
ATOM 1507 O O . ARG A 1 203 ? 15.986 -5.877 -22.144 1.00 95.75 203 ARG A O 1
ATOM 1514 N N . GLY A 1 204 ? 16.864 -6.503 -20.167 1.00 95.81 204 GLY A N 1
ATOM 1515 C CA . GLY A 1 204 ? 17.786 -7.499 -20.720 1.00 95.81 204 GLY A CA 1
ATOM 1516 C C . GLY A 1 204 ? 17.067 -8.640 -21.451 1.00 95.81 204 GLY A C 1
ATOM 1517 O O . GLY A 1 204 ? 17.434 -8.979 -22.576 1.00 95.81 204 GLY A O 1
ATOM 1518 N N . HIS A 1 205 ? 16.003 -9.185 -20.854 1.00 96.88 205 HIS A N 1
ATOM 1519 C CA . HIS A 1 205 ? 15.168 -10.217 -21.481 1.00 96.88 205 HIS A CA 1
ATOM 1520 C C . HIS A 1 205 ? 14.463 -9.698 -22.737 1.00 96.88 205 HIS A C 1
ATOM 1522 O O . HIS A 1 205 ? 14.461 -10.357 -23.772 1.00 96.88 205 HIS A O 1
ATOM 1528 N N . ALA A 1 206 ? 13.907 -8.486 -22.689 1.00 96.00 206 ALA A N 1
ATOM 1529 C CA . ALA A 1 206 ? 13.289 -7.862 -23.850 1.00 96.00 206 ALA A CA 1
ATOM 1530 C C . ALA A 1 206 ? 14.304 -7.658 -24.982 1.00 96.00 206 ALA A C 1
ATOM 1532 O O . ALA A 1 206 ? 13.958 -7.876 -26.138 1.00 96.00 206 ALA A O 1
ATOM 1533 N N . ALA A 1 207 ? 15.553 -7.299 -24.679 1.00 95.69 207 ALA A N 1
ATOM 1534 C CA . ALA A 1 207 ? 16.591 -7.167 -25.694 1.00 95.69 207 ALA A CA 1
ATOM 1535 C C . ALA A 1 207 ? 16.912 -8.496 -26.384 1.00 95.69 207 ALA A C 1
ATOM 1537 O O . ALA A 1 207 ? 16.859 -8.565 -27.613 1.00 95.69 207 ALA A O 1
ATOM 1538 N N . ARG A 1 208 ? 17.153 -9.564 -25.616 1.00 95.62 208 ARG A N 1
ATOM 1539 C CA . ARG A 1 208 ? 17.418 -10.904 -26.171 1.00 95.62 208 ARG A CA 1
ATOM 1540 C C . ARG A 1 208 ? 16.226 -11.479 -26.928 1.00 95.62 208 ARG A C 1
ATOM 1542 O O . ARG A 1 208 ? 16.395 -12.071 -27.988 1.00 95.62 208 ARG A O 1
ATOM 1549 N N . ALA A 1 209 ? 15.015 -11.214 -26.447 1.00 95.00 209 ALA A N 1
ATOM 1550 C CA . ALA A 1 209 ? 13.784 -11.616 -27.110 1.00 95.00 209 ALA A CA 1
ATOM 1551 C C . ALA A 1 209 ? 13.433 -10.751 -28.338 1.00 95.00 209 ALA A C 1
ATOM 1553 O O . ALA A 1 209 ? 12.410 -11.011 -28.973 1.00 95.00 209 ALA A O 1
ATOM 1554 N N . GLY A 1 210 ? 14.218 -9.719 -28.686 1.00 95.06 210 GLY A N 1
ATOM 1555 C CA . GLY A 1 210 ? 13.962 -8.833 -29.830 1.00 95.06 210 GLY A CA 1
ATOM 1556 C C . GLY A 1 210 ? 12.755 -7.903 -29.641 1.00 95.06 210 GLY A C 1
ATOM 1557 O O . GLY A 1 210 ? 12.028 -7.620 -30.593 1.00 95.06 210 GLY A O 1
ATOM 1558 N N . LEU A 1 211 ? 12.508 -7.475 -28.404 1.00 95.56 211 LEU A N 1
ATOM 1559 C CA . LEU A 1 211 ? 11.395 -6.633 -27.954 1.00 95.56 211 LEU A CA 1
ATOM 1560 C C . LEU A 1 211 ? 11.843 -5.231 -27.498 1.00 95.56 211 LEU A C 1
ATOM 1562 O O . LEU A 1 211 ? 11.010 -4.461 -27.026 1.00 95.56 211 LEU A O 1
ATOM 1566 N N . SER A 1 212 ? 13.122 -4.860 -27.646 1.00 93.00 212 SER A N 1
ATOM 1567 C CA . SER A 1 212 ? 13.642 -3.548 -27.210 1.00 93.00 212 SER A CA 1
ATOM 1568 C C . SER A 1 212 ? 12.845 -2.361 -27.750 1.00 93.00 212 SER A C 1
ATOM 1570 O O . SER A 1 212 ? 12.655 -1.373 -27.048 1.00 93.00 212 SER A O 1
ATOM 1572 N N . ALA A 1 213 ? 12.350 -2.459 -28.986 1.00 90.25 213 ALA A N 1
ATOM 1573 C CA . ALA A 1 213 ? 11.563 -1.403 -29.621 1.00 90.25 213 ALA A CA 1
ATOM 1574 C C . ALA A 1 213 ? 10.209 -1.145 -28.929 1.00 90.25 213 ALA A C 1
ATOM 1576 O O . ALA A 1 213 ? 9.630 -0.072 -29.112 1.00 90.25 213 ALA A O 1
ATOM 1577 N N . GLU A 1 214 ? 9.720 -2.107 -28.140 1.00 91.62 214 GLU A N 1
ATOM 1578 C CA . GLU A 1 214 ? 8.464 -2.017 -27.391 1.00 91.62 214 GLU A CA 1
ATOM 1579 C C . GLU A 1 214 ? 8.645 -1.423 -25.989 1.00 91.62 214 GLU A C 1
ATOM 1581 O O . GLU A 1 214 ? 7.657 -1.053 -25.357 1.00 91.62 214 GLU A O 1
ATOM 1586 N N . LEU A 1 215 ? 9.885 -1.267 -25.505 1.00 90.75 215 LEU A N 1
ATOM 1587 C CA . LEU A 1 215 ? 10.196 -0.606 -24.232 1.00 90.75 215 LEU A CA 1
ATOM 1588 C C . LEU A 1 215 ? 10.099 0.918 -24.358 1.00 90.75 215 LEU A C 1
ATOM 1590 O O . LEU A 1 215 ? 11.086 1.640 -24.210 1.00 90.75 215 LEU A O 1
ATOM 1594 N N . LYS A 1 216 ? 8.892 1.407 -24.639 1.00 88.19 216 LYS A N 1
ATOM 1595 C CA . LYS A 1 216 ? 8.579 2.835 -24.662 1.00 88.19 216 LYS A CA 1
ATOM 1596 C C . LYS A 1 216 ? 7.393 3.136 -23.758 1.00 88.19 216 LYS A C 1
ATOM 1598 O O . LYS A 1 216 ? 6.374 2.443 -23.793 1.00 88.19 216 LYS A O 1
ATOM 1603 N N . ALA A 1 217 ? 7.550 4.162 -22.930 1.00 83.62 217 ALA A N 1
ATOM 1604 C CA . ALA A 1 217 ? 6.576 4.556 -21.921 1.00 83.62 217 ALA A CA 1
ATOM 1605 C C . ALA A 1 217 ? 5.177 4.839 -22.498 1.00 83.62 217 ALA A C 1
ATOM 1607 O O . ALA A 1 217 ? 4.180 4.370 -21.952 1.00 83.62 217 ALA A O 1
ATOM 1608 N N . ASP A 1 218 ? 5.125 5.569 -23.610 1.00 83.25 218 ASP A N 1
ATOM 1609 C CA . ASP A 1 218 ? 3.920 5.934 -24.362 1.00 83.25 218 ASP A CA 1
ATOM 1610 C C . ASP A 1 218 ? 3.167 4.706 -24.894 1.00 83.25 218 ASP A C 1
ATOM 1612 O O . ASP A 1 218 ? 1.945 4.626 -24.800 1.00 83.25 218 ASP A O 1
ATOM 1616 N N . ARG A 1 219 ? 3.889 3.694 -25.382 1.00 81.62 219 ARG A N 1
ATOM 1617 C CA . 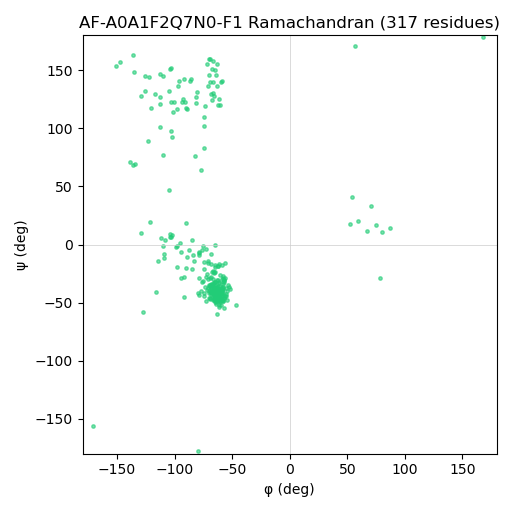ARG A 1 219 ? 3.298 2.439 -25.870 1.00 81.62 219 ARG A CA 1
ATOM 1618 C C . ARG A 1 219 ? 2.745 1.565 -24.754 1.00 81.62 219 ARG A C 1
ATOM 1620 O O . ARG A 1 219 ? 1.806 0.808 -24.984 1.00 81.62 219 ARG A O 1
ATOM 1627 N N . CYS A 1 220 ? 3.330 1.659 -23.563 1.00 83.56 220 CYS A N 1
ATOM 1628 C CA . CYS A 1 220 ? 3.007 0.802 -22.426 1.00 83.56 220 CYS A CA 1
ATOM 1629 C C . CYS A 1 220 ? 1.973 1.419 -21.461 1.00 83.56 220 CYS A C 1
ATOM 1631 O O . CYS A 1 220 ? 1.662 0.813 -20.433 1.00 83.56 220 CYS A O 1
ATOM 1633 N N . SER A 1 221 ? 1.459 2.624 -21.736 1.00 72.69 221 SER A N 1
ATOM 1634 C CA . SER A 1 221 ? 0.589 3.377 -20.817 1.00 72.69 221 SER A CA 1
ATOM 1635 C C . SER A 1 221 ? -0.912 3.105 -20.991 1.00 72.69 221 SER A C 1
ATOM 1637 O O . SER A 1 221 ? -1.681 3.341 -20.059 1.00 72.69 221 SER A O 1
ATOM 1639 N N . GLY A 1 222 ? -1.334 2.578 -22.146 1.00 74.69 222 GLY A N 1
ATOM 1640 C CA . GLY A 1 222 ? -2.749 2.421 -22.494 1.00 74.69 222 GLY A CA 1
ATOM 1641 C C . GLY A 1 222 ? -3.515 1.414 -21.625 1.00 74.69 222 GLY A C 1
ATOM 1642 O O . GLY A 1 222 ? -3.048 0.308 -21.355 1.00 74.69 222 GLY A O 1
ATOM 1643 N N . THR A 1 223 ? -4.756 1.744 -21.260 1.00 71.88 223 THR A N 1
ATOM 1644 C CA . THR A 1 223 ? -5.638 0.931 -20.393 1.00 71.88 223 THR A CA 1
ATOM 1645 C C . THR A 1 223 ? -5.921 -0.471 -20.939 1.00 71.88 223 THR A C 1
ATOM 1647 O O . THR A 1 223 ? -6.113 -1.407 -20.169 1.00 71.88 223 THR A O 1
ATOM 1650 N N . ARG A 1 224 ? -5.924 -0.642 -22.269 1.00 80.94 224 ARG A N 1
ATOM 1651 C CA . ARG A 1 224 ? -6.132 -1.941 -22.941 1.00 80.94 224 ARG A CA 1
ATOM 1652 C C . ARG A 1 224 ? -4.837 -2.625 -23.385 1.00 80.94 224 ARG A C 1
ATOM 1654 O O . ARG A 1 224 ? -4.896 -3.745 -23.888 1.00 80.94 224 ARG A O 1
ATOM 1661 N N . TRP A 1 225 ? -3.678 -1.994 -23.176 1.00 85.94 225 TRP A N 1
ATOM 1662 C CA . TRP A 1 225 ? -2.385 -2.494 -23.652 1.00 85.94 225 TRP A CA 1
ATOM 1663 C C . TRP A 1 225 ? -2.067 -3.897 -23.128 1.00 85.94 225 TRP A C 1
ATOM 1665 O O . TRP A 1 225 ? -1.565 -4.731 -23.882 1.00 85.94 225 TRP A O 1
ATOM 1675 N N . TYR A 1 226 ? -2.419 -4.191 -21.870 1.00 85.50 226 TYR A N 1
ATOM 1676 C CA . TYR A 1 226 ? -2.203 -5.517 -21.289 1.00 85.50 226 TYR A CA 1
ATOM 1677 C C . TYR A 1 226 ? -2.893 -6.623 -22.106 1.00 85.50 226 TYR A C 1
ATOM 1679 O O . TYR A 1 226 ? -2.223 -7.542 -22.571 1.00 85.50 226 TYR A O 1
ATOM 1687 N N . ASN A 1 227 ? -4.200 -6.491 -22.345 1.00 85.38 227 ASN A N 1
ATOM 1688 C CA . ASN A 1 227 ? -4.997 -7.511 -23.034 1.00 85.38 227 ASN A CA 1
ATOM 1689 C C . ASN A 1 227 ? -4.756 -7.538 -24.552 1.00 85.38 227 ASN A C 1
ATOM 1691 O O . ASN A 1 227 ? -4.867 -8.589 -25.170 1.00 85.38 227 ASN A O 1
ATOM 1695 N N . GLN A 1 228 ? -4.453 -6.392 -25.169 1.00 88.00 228 GLN A N 1
ATOM 1696 C CA . GLN A 1 228 ? -4.344 -6.285 -26.631 1.00 88.00 228 GLN A CA 1
ATOM 1697 C C . GLN A 1 228 ? -2.925 -6.508 -27.163 1.00 88.00 228 GLN A C 1
ATOM 1699 O O . GLN A 1 228 ? -2.756 -6.960 -28.294 1.00 88.00 228 GLN A O 1
ATOM 1704 N N . THR A 1 229 ? -1.905 -6.207 -26.359 1.00 90.50 229 THR A N 1
ATOM 1705 C CA . THR A 1 229 ? -0.511 -6.205 -26.814 1.00 90.50 229 THR A CA 1
ATOM 1706 C C . THR A 1 229 ? 0.363 -7.060 -25.916 1.00 90.50 229 THR A C 1
ATOM 1708 O O . THR A 1 229 ? 0.978 -8.010 -26.398 1.00 90.50 229 THR A O 1
ATOM 1711 N N . PHE A 1 230 ? 0.419 -6.759 -24.616 1.00 92.12 230 PHE A N 1
ATOM 1712 C CA . PHE A 1 230 ? 1.368 -7.423 -23.728 1.00 92.12 230 PHE A CA 1
ATOM 1713 C C . PHE A 1 230 ? 1.095 -8.925 -23.630 1.00 92.12 230 PHE A C 1
ATOM 1715 O O . PHE A 1 230 ? 1.952 -9.716 -24.006 1.00 92.12 230 PHE A O 1
ATOM 1722 N N . GLN A 1 231 ? -0.094 -9.321 -23.174 1.00 91.38 231 GLN A N 1
ATOM 1723 C CA . GLN A 1 231 ? -0.442 -10.721 -22.946 1.00 91.38 231 GLN A CA 1
ATOM 1724 C C . GLN A 1 231 ? -0.378 -11.579 -24.226 1.00 91.38 231 GLN A C 1
ATOM 1726 O O . GLN A 1 231 ? 0.264 -12.626 -24.173 1.00 91.38 231 GLN A O 1
ATOM 1731 N N . PRO A 1 232 ? -0.985 -11.193 -25.369 1.00 93.06 232 PRO A N 1
ATOM 1732 C CA . PRO A 1 232 ? -0.988 -12.056 -26.550 1.00 93.06 232 PRO A CA 1
ATOM 1733 C C . PRO A 1 232 ? 0.320 -12.035 -27.354 1.00 93.06 232 PRO A C 1
ATOM 1735 O O . PRO A 1 232 ? 0.624 -13.020 -28.020 1.00 93.06 232 PRO A O 1
ATOM 1738 N N . ARG A 1 233 ? 1.092 -10.933 -27.344 1.00 93.38 233 ARG A N 1
ATOM 1739 C CA . ARG A 1 233 ? 2.232 -10.754 -28.271 1.00 93.38 233 ARG A CA 1
ATOM 1740 C C . ARG A 1 233 ? 3.594 -10.674 -27.588 1.00 93.38 233 ARG A C 1
ATOM 1742 O O . ARG A 1 233 ? 4.560 -11.218 -28.117 1.00 93.38 233 ARG A O 1
ATOM 1749 N N . LEU A 1 234 ? 3.695 -9.972 -26.459 1.00 95.38 234 LEU A N 1
ATOM 1750 C CA . LEU A 1 234 ? 4.986 -9.713 -25.805 1.00 95.38 234 LEU A CA 1
ATOM 1751 C C . LEU A 1 234 ? 5.319 -10.781 -24.764 1.00 95.38 234 LEU A C 1
ATOM 1753 O O . LEU A 1 234 ? 6.437 -11.290 -24.737 1.00 95.38 234 LEU A O 1
ATOM 1757 N N . TYR A 1 235 ? 4.337 -11.146 -23.940 1.00 95.69 235 TYR A N 1
ATOM 1758 C CA . TYR A 1 235 ? 4.496 -12.081 -22.835 1.00 95.69 235 TYR A CA 1
ATOM 1759 C C . TYR A 1 235 ? 5.033 -13.452 -23.270 1.00 95.69 235 TYR A C 1
ATOM 1761 O O . TYR A 1 235 ? 5.995 -13.874 -22.643 1.00 95.69 235 TYR A O 1
ATOM 1769 N N . PRO A 1 236 ? 4.540 -14.122 -24.336 1.00 95.94 236 PRO A N 1
ATOM 1770 C CA . PRO A 1 236 ? 5.051 -15.446 -24.706 1.00 95.94 236 PRO A CA 1
ATOM 1771 C C . PRO A 1 236 ? 6.547 -15.436 -25.046 1.00 95.94 236 PRO A C 1
ATOM 1773 O O . PRO A 1 236 ? 7.292 -16.313 -24.623 1.00 95.94 236 PRO A O 1
ATOM 1776 N N . ARG A 1 237 ? 7.006 -14.401 -25.764 1.00 95.88 237 ARG A N 1
ATOM 1777 C CA . ARG A 1 237 ? 8.422 -14.232 -26.134 1.00 95.88 237 ARG A CA 1
ATOM 1778 C C . ARG A 1 237 ? 9.284 -13.883 -24.925 1.00 95.88 237 ARG A C 1
ATOM 1780 O O . ARG A 1 237 ? 10.384 -14.403 -24.786 1.00 95.88 237 ARG A O 1
ATOM 1787 N N . LEU A 1 238 ? 8.780 -13.004 -24.059 1.00 95.81 238 LEU A N 1
ATOM 1788 C CA . LEU A 1 238 ? 9.470 -12.607 -22.837 1.00 95.81 238 LEU A CA 1
ATOM 1789 C C . LEU A 1 238 ? 9.585 -13.779 -21.850 1.00 95.81 238 LEU A C 1
ATOM 1791 O O . LEU A 1 238 ? 10.650 -13.989 -21.284 1.00 95.81 238 LEU A O 1
ATOM 1795 N N . ALA A 1 239 ? 8.505 -14.540 -21.664 1.00 94.88 239 ALA A N 1
ATOM 1796 C CA . ALA A 1 239 ? 8.461 -15.705 -20.788 1.00 94.88 239 ALA A CA 1
ATOM 1797 C C . ALA A 1 239 ? 9.431 -16.793 -21.260 1.00 94.88 239 ALA A C 1
ATOM 1799 O O . ALA A 1 239 ? 10.197 -17.285 -20.443 1.00 94.88 239 ALA A O 1
ATOM 1800 N N . ALA A 1 240 ? 9.484 -17.077 -22.566 1.00 94.44 240 ALA A N 1
ATOM 1801 C CA . ALA A 1 240 ? 10.416 -18.058 -23.122 1.00 94.44 240 ALA A CA 1
ATOM 1802 C C . ALA A 1 240 ? 11.894 -17.716 -22.836 1.00 94.44 240 ALA A C 1
ATOM 1804 O O . ALA A 1 240 ? 12.661 -18.593 -22.450 1.00 94.44 240 ALA A O 1
ATOM 1805 N N . ASP A 1 241 ? 12.303 -16.446 -22.971 1.00 95.88 241 ASP A N 1
ATOM 1806 C CA . ASP A 1 241 ? 13.681 -16.032 -22.643 1.00 95.88 241 ASP A CA 1
ATOM 1807 C C . ASP A 1 241 ? 13.959 -16.071 -21.128 1.00 95.88 241 ASP A C 1
ATOM 1809 O O . ASP A 1 241 ? 15.069 -16.402 -20.707 1.00 95.88 241 ASP A O 1
ATOM 1813 N N . ILE A 1 242 ? 12.961 -15.752 -20.292 1.00 94.62 242 ILE A N 1
ATOM 1814 C CA . ILE A 1 242 ? 13.075 -15.843 -18.826 1.00 94.62 242 ILE A CA 1
ATOM 1815 C C . ILE A 1 242 ? 13.220 -17.300 -18.381 1.00 94.62 242 ILE A C 1
ATOM 1817 O O . ILE A 1 242 ? 14.118 -17.599 -17.602 1.00 94.62 242 ILE A O 1
ATOM 1821 N N . GLU A 1 243 ? 12.381 -18.201 -18.890 1.00 93.19 243 GLU A N 1
ATOM 1822 C CA . GLU A 1 243 ? 12.431 -19.639 -18.590 1.00 93.19 243 GLU A CA 1
ATOM 1823 C C . GLU A 1 243 ? 13.762 -20.267 -19.025 1.00 93.19 243 GLU A C 1
ATOM 1825 O O . GLU A 1 243 ? 14.284 -21.149 -18.348 1.00 93.19 243 GLU A O 1
ATOM 1830 N N . ALA A 1 244 ? 14.360 -19.765 -20.109 1.00 92.19 244 ALA A N 1
ATOM 1831 C CA . ALA A 1 244 ? 15.677 -20.188 -20.577 1.00 92.19 244 ALA A CA 1
ATOM 1832 C C . ALA A 1 244 ? 16.856 -19.614 -19.760 1.00 92.19 244 ALA A C 1
ATOM 1834 O O . ALA A 1 244 ? 18.004 -19.980 -20.017 1.00 92.19 244 ALA A O 1
ATOM 1835 N N . THR A 1 245 ? 16.607 -18.727 -18.788 1.00 90.44 245 THR A N 1
ATOM 1836 C CA . THR A 1 245 ? 17.647 -18.046 -17.997 1.00 90.44 245 THR A CA 1
ATOM 1837 C C . THR A 1 245 ? 17.454 -18.295 -16.491 1.00 90.44 245 THR A C 1
ATOM 1839 O O . THR A 1 245 ? 16.815 -17.487 -15.807 1.00 90.44 245 THR A O 1
ATOM 1842 N N . PRO A 1 246 ? 18.036 -19.375 -15.939 1.00 87.81 246 PRO A N 1
ATOM 1843 C CA . PRO A 1 246 ? 17.930 -19.691 -14.516 1.00 87.81 246 PRO A CA 1
ATOM 1844 C C . PRO A 1 246 ? 18.477 -18.580 -13.612 1.00 87.81 246 PRO A C 1
ATOM 1846 O O . PRO A 1 246 ? 19.521 -17.989 -13.898 1.00 87.81 246 PRO A O 1
ATOM 1849 N N . GLY A 1 247 ? 17.800 -18.318 -12.492 1.00 87.25 247 GLY A N 1
ATOM 1850 C CA . GLY A 1 247 ? 18.227 -17.327 -11.501 1.00 87.25 247 GLY A CA 1
ATOM 1851 C C . GLY A 1 247 ? 17.891 -15.883 -11.879 1.00 87.25 247 GLY A C 1
ATOM 1852 O O . GLY A 1 247 ? 18.368 -14.946 -11.231 1.00 87.25 247 GLY A O 1
ATOM 1853 N N . SER A 1 248 ? 17.070 -15.675 -12.912 1.00 89.62 248 SER A N 1
ATOM 1854 C CA . SER A 1 248 ? 16.609 -14.340 -13.282 1.00 89.62 248 SER A CA 1
ATOM 1855 C C . SER A 1 248 ? 15.769 -13.714 -12.157 1.00 89.62 248 SER A C 1
ATOM 1857 O O . SER A 1 248 ? 14.844 -14.345 -11.644 1.00 89.62 248 SER A O 1
ATOM 1859 N N . PRO A 1 249 ? 15.963 -12.422 -11.824 1.00 89.75 249 PRO A N 1
ATOM 1860 C CA . PRO A 1 249 ? 15.062 -11.690 -10.927 1.00 89.75 249 PRO A CA 1
ATOM 1861 C C . PRO A 1 249 ? 13.584 -11.664 -11.374 1.00 89.75 249 PRO A C 1
ATOM 1863 O O . PRO A 1 249 ? 12.702 -11.310 -10.580 1.00 89.75 249 PRO A O 1
ATOM 1866 N N . ALA A 1 250 ? 13.316 -12.000 -12.641 1.00 88.56 250 ALA A N 1
ATOM 1867 C CA . ALA A 1 250 ? 11.991 -12.075 -13.251 1.00 88.56 250 ALA A CA 1
ATOM 1868 C C . ALA A 1 250 ? 11.410 -13.508 -13.314 1.00 88.56 250 ALA A C 1
ATOM 1870 O O . ALA A 1 250 ? 10.280 -13.679 -13.771 1.00 88.56 250 ALA A O 1
ATOM 1871 N N . GLU A 1 251 ? 12.144 -14.520 -12.847 1.00 89.56 251 GLU A N 1
ATOM 1872 C CA . GLU A 1 251 ? 11.737 -15.929 -12.869 1.00 89.56 251 GLU A CA 1
ATOM 1873 C C . GLU A 1 251 ? 10.487 -16.203 -12.007 1.00 89.56 251 GLU A C 1
ATOM 1875 O O . GLU A 1 251 ? 10.258 -15.557 -10.977 1.00 89.56 251 GLU A O 1
ATOM 1880 N N . GLY A 1 252 ? 9.646 -17.150 -12.446 1.00 84.38 252 GLY A N 1
ATOM 1881 C CA . GLY A 1 252 ? 8.448 -17.598 -11.717 1.00 84.38 252 GLY A CA 1
ATOM 1882 C C . GLY A 1 252 ? 7.328 -16.554 -11.600 1.00 84.38 252 GLY A C 1
ATOM 1883 O O . GLY A 1 252 ? 6.396 -16.719 -10.811 1.00 84.38 252 GLY A O 1
ATOM 1884 N N . ARG A 1 253 ? 7.413 -15.449 -12.349 1.00 84.88 253 ARG A N 1
ATOM 1885 C CA . ARG A 1 253 ? 6.446 -14.347 -12.298 1.00 84.88 253 ARG A CA 1
ATOM 1886 C C . ARG A 1 253 ? 5.267 -14.585 -13.232 1.00 84.88 253 ARG A C 1
ATOM 1888 O O . ARG A 1 253 ? 5.424 -15.009 -14.374 1.00 84.88 253 ARG A O 1
ATOM 1895 N N . SER A 1 254 ? 4.072 -14.228 -12.767 1.00 87.50 254 SER A N 1
ATOM 1896 C CA . SER A 1 254 ? 2.873 -14.291 -13.605 1.00 87.50 254 SER A CA 1
ATOM 1897 C C . SER A 1 254 ? 2.908 -13.238 -14.716 1.00 87.50 254 SER A C 1
ATOM 1899 O O . SER A 1 254 ? 3.569 -12.201 -14.592 1.00 87.50 254 SER A O 1
ATOM 1901 N N . SER A 1 255 ? 2.120 -13.444 -15.776 1.00 87.12 255 SER A N 1
ATOM 1902 C CA . SER A 1 255 ? 1.954 -12.449 -16.849 1.00 87.12 255 SER A CA 1
ATOM 1903 C C . SER A 1 255 ? 1.532 -11.075 -16.309 1.00 87.12 255 SER A C 1
ATOM 1905 O O . SER A 1 255 ? 1.984 -10.039 -16.796 1.00 87.12 255 SER A O 1
ATOM 1907 N N . TRP A 1 256 ? 0.715 -11.047 -15.249 1.00 81.56 256 TRP A N 1
ATOM 1908 C CA . TRP A 1 256 ? 0.291 -9.819 -14.580 1.00 81.56 256 TRP A CA 1
ATOM 1909 C C . TRP A 1 256 ? 1.435 -9.104 -13.841 1.00 81.56 256 TRP A C 1
ATOM 1911 O O . TRP A 1 256 ? 1.488 -7.878 -13.784 1.00 81.56 256 TRP A O 1
ATOM 1921 N N . GLN A 1 257 ? 2.363 -9.846 -13.243 1.00 84.75 257 GLN A N 1
ATOM 1922 C CA . GLN A 1 257 ? 3.530 -9.253 -12.586 1.00 84.75 257 GLN A CA 1
ATOM 1923 C C . GLN A 1 257 ? 4.545 -8.757 -13.619 1.00 84.75 257 GLN A C 1
ATOM 1925 O O . GLN A 1 257 ? 5.015 -7.626 -13.516 1.00 84.75 257 GLN A O 1
ATOM 1930 N N . LEU A 1 258 ? 4.814 -9.559 -14.652 1.00 90.88 258 LEU A N 1
ATOM 1931 C CA . LEU A 1 258 ? 5.763 -9.204 -15.703 1.00 90.88 258 LEU A CA 1
ATOM 1932 C C . LEU A 1 258 ? 5.319 -7.985 -16.507 1.00 90.88 258 LEU A C 1
ATOM 1934 O O . LEU A 1 258 ? 6.171 -7.170 -16.848 1.00 90.88 258 LEU A O 1
ATOM 1938 N N . HIS A 1 259 ? 4.017 -7.789 -16.749 1.00 89.44 259 HIS A N 1
ATOM 1939 C CA . HIS A 1 259 ? 3.571 -6.572 -17.434 1.00 89.44 259 HIS A CA 1
ATOM 1940 C C . HIS A 1 259 ? 3.901 -5.315 -16.621 1.00 89.44 259 HIS A C 1
ATOM 1942 O O . HIS A 1 259 ? 4.272 -4.294 -17.196 1.00 89.44 259 HIS A O 1
ATOM 1948 N N . ARG A 1 260 ? 3.780 -5.369 -15.287 1.00 88.56 260 ARG A N 1
ATOM 1949 C CA . ARG A 1 260 ? 4.064 -4.223 -14.410 1.00 88.56 260 ARG A CA 1
ATOM 1950 C C . ARG A 1 260 ? 5.555 -3.906 -14.405 1.00 88.56 260 ARG A C 1
ATOM 1952 O O . ARG A 1 260 ? 5.929 -2.750 -14.582 1.00 88.56 260 ARG A O 1
ATOM 1959 N N . SER A 1 261 ? 6.399 -4.933 -14.319 1.00 91.56 261 SER A N 1
ATOM 1960 C CA . SER A 1 261 ? 7.849 -4.783 -14.465 1.00 91.56 261 SER A CA 1
ATOM 1961 C C . SER A 1 261 ? 8.245 -4.285 -15.857 1.00 91.56 261 SER A C 1
ATOM 1963 O O . SER A 1 261 ? 9.146 -3.463 -15.958 1.00 91.56 261 SER A O 1
ATOM 1965 N N . PHE A 1 262 ? 7.552 -4.705 -16.921 1.00 93.31 262 PHE A N 1
ATOM 1966 C CA . PHE A 1 262 ? 7.786 -4.213 -18.282 1.00 93.31 262 PHE A CA 1
ATOM 1967 C C . PHE A 1 262 ? 7.421 -2.734 -18.429 1.00 93.31 262 PHE A C 1
ATOM 1969 O O . PHE A 1 262 ? 8.164 -1.986 -19.054 1.00 93.31 262 PHE A O 1
ATOM 1976 N N . ARG A 1 263 ? 6.328 -2.272 -17.805 1.00 90.12 263 ARG A N 1
ATOM 1977 C CA . ARG A 1 263 ? 5.983 -0.840 -17.764 1.00 90.12 263 ARG A CA 1
ATOM 1978 C C . ARG A 1 263 ? 7.050 -0.024 -17.041 1.00 90.12 263 ARG A C 1
ATOM 1980 O O . ARG A 1 263 ? 7.441 1.023 -17.544 1.00 90.12 263 ARG A O 1
ATOM 1987 N N . LEU A 1 264 ? 7.552 -0.522 -15.911 1.00 90.44 264 LEU A N 1
ATOM 1988 C CA . LEU A 1 264 ? 8.644 0.123 -15.180 1.00 90.44 264 LEU A CA 1
ATOM 1989 C C . LEU A 1 264 ? 9.963 0.106 -15.982 1.00 90.44 264 LEU A C 1
ATOM 1991 O O . LEU A 1 264 ? 10.681 1.096 -16.031 1.00 90.44 264 LEU A O 1
ATOM 1995 N N . ALA A 1 265 ? 10.257 -0.990 -16.680 1.00 93.19 265 ALA A N 1
ATOM 1996 C CA . ALA A 1 265 ? 11.407 -1.117 -17.574 1.00 93.19 265 ALA A CA 1
ATOM 1997 C C . ALA A 1 265 ? 11.322 -0.188 -18.794 1.00 93.19 265 ALA A C 1
ATOM 1999 O O . ALA A 1 265 ? 12.339 0.326 -19.247 1.00 93.19 265 ALA A O 1
ATOM 2000 N N . ALA A 1 266 ? 10.121 0.023 -19.336 1.00 91.25 266 ALA A N 1
ATOM 2001 C CA . ALA A 1 266 ? 9.853 0.973 -20.414 1.00 91.25 266 ALA A CA 1
ATOM 2002 C C . ALA A 1 266 ? 9.859 2.424 -19.920 1.00 91.25 266 ALA A C 1
ATOM 2004 O O . ALA A 1 266 ? 9.997 3.354 -20.714 1.00 91.25 266 ALA A O 1
ATOM 2005 N N . ALA A 1 267 ? 9.666 2.616 -18.614 1.00 88.38 267 ALA A N 1
ATOM 2006 C CA . ALA A 1 267 ? 9.700 3.918 -18.000 1.00 88.38 267 ALA A CA 1
ATOM 2007 C C . ALA A 1 267 ? 11.135 4.462 -17.930 1.00 88.38 267 ALA A C 1
ATOM 2009 O O . ALA A 1 267 ? 11.375 5.585 -18.363 1.00 88.38 267 ALA A O 1
ATOM 2010 N N . TYR A 1 268 ? 12.081 3.664 -17.461 1.00 90.19 268 TYR A N 1
ATOM 2011 C CA . TYR A 1 268 ? 13.431 4.141 -17.186 1.00 90.19 268 TYR A CA 1
ATOM 2012 C C . TYR A 1 268 ? 14.457 3.536 -18.136 1.00 90.19 268 TYR A C 1
ATOM 2014 O O . TYR A 1 268 ? 14.343 2.381 -18.564 1.00 90.19 268 TYR A O 1
ATOM 2022 N N . SER A 1 269 ? 15.481 4.314 -18.465 1.00 90.44 269 SER A N 1
ATOM 2023 C CA . SER A 1 269 ? 16.643 3.811 -19.176 1.00 90.44 269 SER A CA 1
ATOM 2024 C C . SER A 1 269 ? 17.463 2.890 -18.274 1.00 90.44 269 SER A C 1
ATOM 2026 O O . SER A 1 269 ? 17.393 2.923 -17.046 1.00 90.44 269 SER A O 1
ATOM 2028 N N . GLU A 1 270 ? 18.290 2.055 -18.893 1.00 93.31 270 GLU A N 1
ATOM 2029 C CA . GLU A 1 270 ? 19.197 1.177 -18.154 1.00 93.31 270 GLU A CA 1
ATOM 2030 C C . GLU A 1 270 ? 20.170 1.952 -17.238 1.00 93.31 270 GLU A C 1
ATOM 2032 O O . GLU A 1 270 ? 20.253 1.592 -16.063 1.00 93.31 270 GLU A O 1
ATOM 2037 N N . PRO A 1 271 ? 20.805 3.061 -17.685 1.00 93.88 271 PRO A N 1
ATOM 2038 C CA . PRO A 1 271 ? 21.607 3.906 -16.797 1.00 93.88 271 PRO A CA 1
ATOM 2039 C C . PRO A 1 271 ? 20.851 4.430 -15.567 1.00 93.88 271 PRO A C 1
ATOM 2041 O O . PRO A 1 271 ? 21.389 4.364 -14.467 1.00 93.88 271 PRO A O 1
ATOM 2044 N N . GLU A 1 272 ? 19.600 4.881 -15.721 1.00 92.12 272 GLU A N 1
ATOM 2045 C CA . GLU A 1 272 ? 18.782 5.394 -14.610 1.00 92.12 272 GLU A CA 1
ATOM 2046 C C . GLU A 1 272 ? 18.478 4.302 -13.574 1.00 92.12 272 GLU A C 1
ATOM 2048 O O . GLU A 1 272 ? 18.553 4.540 -12.368 1.00 92.12 272 GLU A O 1
ATOM 2053 N N . LEU A 1 273 ? 18.166 3.083 -14.030 1.00 93.75 273 LEU A N 1
ATOM 2054 C CA . LEU A 1 273 ? 17.921 1.938 -13.147 1.00 93.75 273 LEU A CA 1
ATOM 2055 C C . LEU A 1 273 ? 19.187 1.524 -12.383 1.00 93.75 273 LEU A C 1
ATOM 2057 O O . LEU A 1 273 ? 19.115 1.227 -11.188 1.00 93.75 273 LEU A O 1
ATOM 2061 N N . ILE A 1 274 ? 20.341 1.508 -13.059 1.00 95.12 274 ILE A N 1
ATOM 2062 C CA . ILE A 1 274 ? 21.640 1.184 -12.452 1.00 95.12 274 ILE A CA 1
ATOM 2063 C C . ILE A 1 274 ? 22.025 2.246 -11.421 1.00 95.12 274 ILE A C 1
ATOM 2065 O O . ILE A 1 274 ? 22.420 1.904 -10.306 1.00 95.12 274 ILE A O 1
ATOM 2069 N N . GLU A 1 275 ? 21.873 3.525 -11.761 1.00 94.06 275 GLU A N 1
ATOM 2070 C CA . GLU A 1 275 ? 22.162 4.627 -10.849 1.00 94.06 275 GLU A CA 1
ATOM 2071 C C . GLU A 1 275 ? 21.271 4.569 -9.601 1.00 94.06 275 GLU A C 1
ATOM 2073 O O . GLU A 1 275 ? 21.770 4.681 -8.480 1.00 94.06 275 GLU A O 1
ATOM 2078 N N . ALA A 1 276 ? 19.969 4.323 -9.764 1.00 92.81 276 ALA A N 1
ATOM 2079 C CA . ALA A 1 276 ? 19.046 4.180 -8.642 1.00 92.81 276 ALA A CA 1
ATOM 2080 C C . ALA A 1 276 ? 19.423 3.005 -7.725 1.00 92.81 276 ALA A C 1
ATOM 2082 O O . ALA A 1 276 ? 19.414 3.147 -6.500 1.00 92.81 276 ALA A O 1
ATOM 2083 N N . LEU A 1 277 ? 19.817 1.861 -8.299 1.00 93.94 277 LEU A N 1
ATOM 2084 C CA . LEU A 1 277 ? 20.317 0.714 -7.535 1.00 93.94 277 LEU A CA 1
ATOM 2085 C C . LEU A 1 277 ? 21.613 1.037 -6.783 1.00 93.94 277 LEU A C 1
ATOM 2087 O O . LEU A 1 277 ? 21.752 0.641 -5.626 1.00 93.94 277 LEU A O 1
ATOM 2091 N N . ALA A 1 278 ? 22.540 1.766 -7.408 1.00 93.31 278 ALA A N 1
ATOM 2092 C CA . ALA A 1 278 ? 23.792 2.179 -6.780 1.00 93.31 278 ALA A CA 1
ATOM 2093 C C . ALA A 1 278 ? 23.548 3.143 -5.608 1.00 93.31 278 ALA A C 1
ATOM 2095 O O . ALA A 1 278 ? 24.101 2.947 -4.524 1.00 93.31 278 ALA A O 1
ATOM 2096 N N . ARG A 1 279 ? 22.663 4.134 -5.786 1.00 92.88 279 ARG A N 1
ATOM 2097 C CA . ARG A 1 279 ? 22.253 5.061 -4.717 1.00 92.88 279 ARG A CA 1
ATOM 2098 C C . ARG A 1 279 ? 21.578 4.322 -3.560 1.00 92.88 279 ARG A C 1
ATOM 2100 O O . ARG A 1 279 ? 21.917 4.556 -2.402 1.00 92.88 279 ARG A O 1
ATOM 2107 N N . LEU A 1 280 ? 20.680 3.381 -3.863 1.00 91.75 280 LEU A N 1
ATOM 2108 C CA . LEU A 1 280 ? 20.025 2.554 -2.851 1.00 91.75 280 LEU A CA 1
ATOM 2109 C C . LEU A 1 280 ? 21.037 1.703 -2.069 1.00 91.75 280 LEU A C 1
ATOM 2111 O O . LEU A 1 280 ? 20.984 1.674 -0.842 1.00 91.75 280 LEU A O 1
ATOM 2115 N N . ALA A 1 281 ? 21.996 1.065 -2.746 1.00 88.31 281 ALA A N 1
ATOM 2116 C CA . ALA A 1 281 ? 23.054 0.295 -2.090 1.00 88.31 281 ALA A CA 1
ATOM 2117 C C . ALA A 1 281 ? 23.952 1.176 -1.198 1.00 88.31 281 ALA A C 1
ATOM 2119 O O . ALA A 1 281 ? 24.330 0.765 -0.098 1.00 88.31 281 ALA A O 1
ATOM 2120 N N . GLY A 1 282 ? 24.254 2.400 -1.643 1.00 85.75 282 GLY A N 1
ATOM 2121 C CA . GLY A 1 282 ? 25.027 3.386 -0.885 1.00 85.75 282 GLY A CA 1
ATOM 2122 C C . GLY A 1 282 ? 24.323 3.897 0.377 1.00 85.75 282 GLY A C 1
ATOM 2123 O O . GLY A 1 282 ? 24.999 4.194 1.359 1.00 85.75 282 GLY A O 1
ATOM 2124 N N . SER A 1 283 ? 22.985 3.929 0.385 1.00 83.50 283 SER A N 1
ATOM 2125 C CA . SER A 1 283 ? 22.180 4.422 1.516 1.00 83.50 283 SER A CA 1
ATOM 2126 C C . SER A 1 283 ? 22.292 3.582 2.789 1.00 83.50 283 SER A C 1
ATOM 2128 O O . SER A 1 283 ? 22.023 4.075 3.876 1.00 83.50 283 SER A O 1
ATOM 2130 N N . ARG A 1 284 ? 22.659 2.295 2.669 1.00 78.69 284 ARG A N 1
ATOM 2131 C CA . ARG A 1 284 ? 22.677 1.316 3.775 1.00 78.69 284 ARG A CA 1
ATOM 2132 C C . ARG A 1 284 ? 21.359 1.210 4.561 1.00 78.69 284 ARG A C 1
ATOM 2134 O O . ARG A 1 284 ? 21.358 0.610 5.634 1.00 78.69 284 ARG A O 1
ATOM 2141 N N . ALA A 1 285 ? 20.241 1.689 4.017 1.00 76.38 285 ALA A N 1
ATOM 2142 C CA . ALA A 1 285 ? 18.955 1.726 4.712 1.00 76.38 285 ALA A CA 1
ATOM 2143 C C . ALA A 1 285 ? 18.398 0.345 5.104 1.00 76.38 285 ALA A C 1
ATOM 2145 O O . ALA A 1 285 ? 17.565 0.234 5.994 1.00 76.38 285 ALA A O 1
ATOM 2146 N N . GLU A 1 286 ? 18.885 -0.735 4.488 1.00 71.44 286 GLU A N 1
ATOM 2147 C CA . GLU A 1 286 ? 18.566 -2.108 4.907 1.00 71.44 286 GLU A CA 1
ATOM 2148 C C . GLU A 1 286 ? 19.174 -2.483 6.274 1.00 71.44 286 GLU A C 1
ATOM 2150 O O . GLU A 1 286 ? 18.772 -3.475 6.881 1.00 71.44 286 GLU A O 1
ATOM 2155 N N . ARG A 1 287 ? 20.158 -1.717 6.760 1.00 76.50 287 ARG A N 1
ATOM 2156 C CA . ARG A 1 287 ? 20.863 -1.938 8.034 1.00 76.50 287 ARG A CA 1
ATOM 2157 C C . ARG A 1 287 ? 20.605 -0.836 9.055 1.00 76.50 287 ARG A C 1
ATOM 2159 O O . ARG A 1 287 ? 20.933 -1.027 10.224 1.00 76.50 287 ARG A O 1
ATOM 2166 N N . ASP A 1 288 ? 20.051 0.289 8.616 1.00 77.81 288 ASP A N 1
ATOM 2167 C CA . ASP A 1 288 ? 19.750 1.423 9.474 1.00 77.81 288 ASP A CA 1
ATOM 2168 C C . ASP A 1 288 ? 18.327 1.314 10.035 1.00 77.81 288 ASP A C 1
ATOM 2170 O O . ASP A 1 288 ? 17.354 1.192 9.293 1.00 77.81 288 ASP A O 1
ATOM 2174 N N . ARG A 1 289 ? 18.226 1.327 11.366 1.00 76.75 289 ARG A N 1
ATOM 2175 C CA . ARG A 1 289 ? 16.957 1.312 12.110 1.00 76.75 289 ARG A CA 1
ATOM 2176 C C . ARG A 1 289 ? 16.607 2.684 12.686 1.00 76.75 289 ARG A C 1
ATOM 2178 O O . ARG A 1 289 ? 15.704 2.790 13.513 1.00 76.75 289 ARG A O 1
ATOM 2185 N N . SER A 1 290 ? 17.355 3.717 12.306 1.00 76.62 290 SER A N 1
ATOM 2186 C CA . SER A 1 290 ? 17.097 5.084 12.727 1.00 76.62 290 SER A CA 1
ATOM 2187 C C . SER A 1 290 ? 15.758 5.591 12.166 1.00 76.62 290 SER A C 1
ATOM 2189 O O . SER A 1 290 ? 15.354 5.204 11.065 1.00 76.62 290 SER A O 1
ATOM 2191 N N . PRO A 1 291 ? 15.073 6.505 12.874 1.00 68.44 291 PRO A N 1
ATOM 2192 C CA . PRO A 1 291 ? 13.885 7.178 12.347 1.00 68.44 291 PRO A CA 1
ATOM 2193 C C . PRO A 1 291 ? 14.145 7.951 11.040 1.00 68.44 291 PRO A C 1
ATOM 2195 O O . PRO A 1 291 ? 13.250 8.071 10.206 1.00 68.44 291 PRO A O 1
ATOM 2198 N N . SER A 1 292 ? 15.375 8.436 10.824 1.00 81.00 292 SER A N 1
ATOM 2199 C CA . SER A 1 292 ? 15.781 9.140 9.599 1.00 81.00 292 SER A CA 1
ATOM 2200 C C . SER A 1 292 ? 15.901 8.226 8.377 1.00 81.00 292 SER A C 1
ATOM 2202 O O . SER A 1 292 ? 15.680 8.689 7.260 1.00 81.00 292 SER A O 1
ATOM 2204 N N . ALA A 1 293 ? 16.152 6.924 8.564 1.00 86.69 293 ALA A N 1
ATOM 2205 C CA . ALA A 1 293 ? 16.332 5.978 7.461 1.00 86.69 293 ALA A CA 1
ATOM 2206 C C . ALA A 1 293 ? 15.119 5.925 6.515 1.00 86.69 293 ALA A C 1
ATOM 2208 O O . ALA A 1 293 ? 15.266 5.747 5.305 1.00 86.69 293 ALA A O 1
ATOM 2209 N N . LEU A 1 294 ? 13.902 6.097 7.046 1.00 86.56 294 LEU A N 1
ATOM 2210 C CA . LEU A 1 294 ? 12.691 6.119 6.227 1.00 86.56 294 LEU A CA 1
ATOM 2211 C C . LEU A 1 294 ? 12.642 7.360 5.330 1.00 86.56 294 LEU A C 1
ATOM 2213 O O . LEU A 1 294 ? 12.262 7.246 4.162 1.00 86.56 294 LEU A O 1
ATOM 2217 N N . ALA A 1 295 ? 13.036 8.523 5.855 1.00 86.69 295 ALA A N 1
ATOM 2218 C CA . ALA A 1 295 ? 13.096 9.765 5.093 1.00 86.69 295 ALA A CA 1
ATOM 2219 C C . ALA A 1 295 ? 14.151 9.674 3.980 1.00 86.69 295 ALA A C 1
ATOM 2221 O O . ALA A 1 295 ? 13.859 10.036 2.841 1.00 86.69 295 ALA A O 1
ATOM 2222 N N . ASP A 1 296 ? 15.317 9.093 4.270 1.00 88.81 296 ASP A N 1
ATOM 2223 C CA . ASP A 1 296 ? 16.397 8.913 3.294 1.00 88.81 296 ASP A CA 1
ATOM 2224 C C . ASP A 1 296 ? 15.975 8.004 2.130 1.00 88.81 296 ASP A C 1
ATOM 2226 O O . ASP A 1 296 ? 16.119 8.366 0.958 1.00 88.81 296 ASP A O 1
ATOM 2230 N N . VAL A 1 297 ? 15.381 6.840 2.425 1.00 91.44 297 VAL A N 1
ATOM 2231 C CA . VAL A 1 297 ? 14.867 5.931 1.382 1.00 91.44 297 VAL A CA 1
ATOM 2232 C C . VAL A 1 297 ? 13.732 6.581 0.601 1.00 91.44 297 VAL A C 1
ATOM 2234 O O . VAL A 1 297 ? 13.688 6.467 -0.625 1.00 91.44 297 VAL A O 1
ATOM 2237 N N . SER A 1 298 ? 12.827 7.281 1.286 1.00 90.19 298 SER A N 1
ATOM 2238 C CA . SER A 1 298 ? 11.724 7.989 0.634 1.00 90.19 298 SER A CA 1
ATOM 2239 C C . SER A 1 298 ? 12.244 9.079 -0.303 1.00 90.19 298 SER A C 1
ATOM 2241 O O . SER A 1 298 ? 11.748 9.199 -1.420 1.00 90.19 298 SER A O 1
ATOM 2243 N N . GLY A 1 299 ? 13.285 9.813 0.095 1.00 90.38 299 GLY A N 1
ATOM 2244 C CA . GLY A 1 299 ? 13.962 10.805 -0.739 1.00 90.38 299 GLY A CA 1
ATOM 2245 C C . GLY A 1 299 ? 14.608 10.191 -1.983 1.00 90.38 299 GLY A C 1
ATOM 2246 O O . GLY A 1 299 ? 14.453 10.723 -3.082 1.00 90.38 299 GLY A O 1
ATOM 2247 N N . LEU A 1 300 ? 15.264 9.033 -1.849 1.00 91.38 300 LEU A N 1
ATOM 2248 C CA . LEU A 1 300 ? 15.831 8.300 -2.988 1.00 91.38 300 LEU A CA 1
ATOM 2249 C C . LEU A 1 300 ? 14.759 7.841 -3.976 1.00 91.38 300 LEU A C 1
ATOM 2251 O O . LEU A 1 300 ? 14.916 8.010 -5.187 1.00 91.38 300 LEU A O 1
ATOM 2255 N N . VAL A 1 301 ? 13.663 7.285 -3.456 1.00 91.50 301 VAL A N 1
ATOM 2256 C CA . VAL A 1 301 ? 12.514 6.889 -4.268 1.00 91.50 301 VAL A CA 1
ATOM 2257 C C . VAL A 1 301 ? 11.934 8.100 -4.993 1.00 91.50 301 VAL A C 1
ATOM 2259 O O . VAL A 1 301 ? 11.725 8.037 -6.203 1.00 91.50 301 VAL A O 1
ATOM 2262 N N . LEU A 1 302 ? 11.713 9.205 -4.277 1.00 89.19 302 LEU A N 1
ATOM 2263 C CA . LEU A 1 302 ? 11.152 10.436 -4.827 1.00 89.19 302 LEU A CA 1
ATOM 2264 C C . LEU A 1 302 ? 12.038 11.050 -5.904 1.00 89.19 302 LEU A C 1
ATOM 2266 O O . LEU A 1 302 ? 11.522 11.441 -6.946 1.00 89.19 302 LEU A O 1
ATOM 2270 N N . GLY A 1 303 ? 13.357 11.073 -5.708 1.00 86.62 303 GLY A N 1
ATOM 2271 C CA . GLY A 1 303 ? 14.296 11.513 -6.739 1.00 86.62 303 GLY A CA 1
ATOM 2272 C C . GLY A 1 303 ? 14.203 10.657 -8.005 1.00 86.62 303 GLY A C 1
ATOM 2273 O O . GLY A 1 303 ? 14.217 11.184 -9.114 1.00 86.62 303 GLY A O 1
ATOM 2274 N N . PHE A 1 304 ? 14.030 9.341 -7.857 1.00 89.00 304 PHE A N 1
ATOM 2275 C CA . PHE A 1 304 ? 13.881 8.428 -8.989 1.00 89.00 304 PHE A CA 1
ATOM 2276 C C . PHE A 1 304 ? 12.546 8.605 -9.736 1.00 89.00 304 PHE A C 1
ATOM 2278 O O . PHE A 1 304 ? 12.527 8.685 -10.966 1.00 89.00 304 PHE A O 1
ATOM 2285 N N . ILE A 1 305 ? 11.418 8.704 -9.024 1.00 85.94 305 ILE A N 1
ATOM 2286 C CA . ILE A 1 305 ? 10.103 8.887 -9.667 1.00 85.94 305 ILE A CA 1
ATOM 2287 C C . ILE A 1 305 ? 9.867 10.321 -10.164 1.00 85.94 305 ILE A C 1
ATOM 2289 O O . ILE A 1 305 ? 9.248 10.510 -11.209 1.00 85.94 305 ILE A O 1
ATOM 2293 N N . GLY A 1 306 ? 10.417 11.325 -9.479 1.00 73.12 306 GLY A N 1
ATOM 2294 C CA . GLY A 1 306 ? 10.293 12.745 -9.815 1.00 73.12 306 GLY A CA 1
ATOM 2295 C C . GLY A 1 306 ? 11.066 13.161 -11.069 1.00 73.12 306 GLY A C 1
ATOM 2296 O O . GLY A 1 306 ? 10.537 13.924 -11.877 1.00 73.12 306 GLY A O 1
ATOM 2297 N N . ASN A 1 307 ? 12.259 12.598 -11.307 1.00 67.81 307 ASN A N 1
ATOM 2298 C CA . ASN A 1 307 ? 13.054 12.872 -12.518 1.00 67.81 307 ASN A CA 1
ATOM 2299 C C . ASN A 1 307 ? 12.299 12.545 -13.820 1.00 67.81 307 ASN A C 1
ATOM 2301 O O . ASN A 1 307 ? 12.526 13.165 -14.857 1.00 67.81 307 ASN A O 1
ATOM 2305 N N . ARG A 1 308 ? 11.353 11.603 -13.758 1.00 62.72 308 ARG A N 1
ATOM 2306 C CA . ARG A 1 308 ? 10.479 11.240 -14.875 1.00 62.72 308 ARG A CA 1
ATOM 2307 C C . ARG A 1 308 ? 9.322 12.221 -15.070 1.00 62.72 308 ARG A C 1
ATOM 2309 O O . ARG A 1 308 ? 9.005 12.547 -16.210 1.00 62.72 308 ARG A O 1
ATOM 2316 N N . ALA A 1 309 ? 8.689 12.674 -13.987 1.00 53.56 309 ALA A N 1
ATOM 2317 C CA . ALA A 1 309 ? 7.561 13.609 -14.046 1.00 53.56 309 ALA A CA 1
ATOM 2318 C C . ALA A 1 309 ? 7.966 14.972 -14.642 1.00 53.56 309 ALA A C 1
ATOM 2320 O O . ALA A 1 309 ? 7.166 15.607 -15.323 1.00 53.56 309 ALA A O 1
ATOM 2321 N N . ALA A 1 310 ? 9.225 15.381 -14.450 1.00 46.53 310 ALA A N 1
ATOM 2322 C CA . ALA A 1 310 ?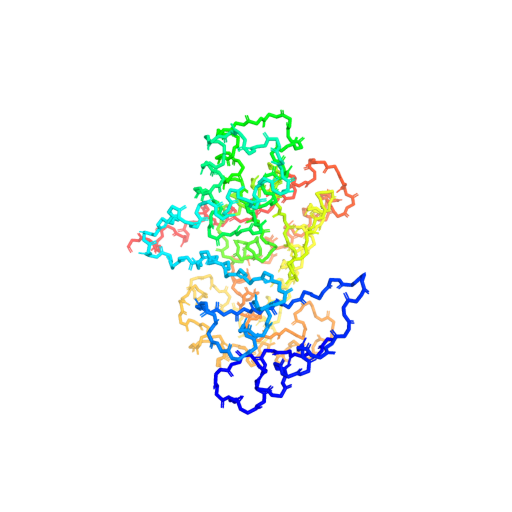 9.803 16.592 -15.037 1.00 46.53 310 ALA A CA 1
ATOM 2323 C C . ALA A 1 310 ? 10.229 16.439 -16.514 1.00 46.53 310 ALA A C 1
ATOM 2325 O O . ALA A 1 310 ? 10.611 17.421 -17.152 1.00 46.53 310 ALA A O 1
ATOM 2326 N N . SER A 1 311 ? 10.190 15.225 -17.074 1.00 43.84 311 SER A N 1
ATOM 2327 C CA . SER A 1 311 ? 10.602 14.973 -18.454 1.00 43.84 311 SER A CA 1
ATOM 2328 C C . SER A 1 311 ? 9.474 15.362 -19.433 1.00 43.84 311 SER A C 1
ATOM 2330 O O . SER A 1 311 ? 8.333 14.925 -19.250 1.00 43.84 311 SER A O 1
ATOM 2332 N N . PRO A 1 312 ? 9.749 16.139 -20.502 1.00 36.84 312 PRO A N 1
ATOM 2333 C CA . PRO A 1 312 ? 8.738 16.789 -21.357 1.00 36.84 312 PRO A CA 1
ATOM 2334 C C . PRO A 1 312 ? 7.823 15.838 -22.152 1.00 36.84 312 PRO A C 1
ATOM 2336 O O . PRO A 1 312 ? 6.928 16.286 -22.862 1.00 36.84 312 PRO A O 1
ATOM 2339 N N . ALA A 1 313 ? 8.004 14.521 -22.030 1.00 43.81 313 ALA A N 1
ATOM 2340 C CA . ALA A 1 313 ? 7.135 13.522 -22.643 1.00 43.81 313 ALA A CA 1
ATOM 2341 C C . ALA A 1 313 ? 5.773 13.363 -21.933 1.00 43.81 313 ALA A C 1
ATOM 2343 O O . ALA A 1 313 ? 4.866 12.773 -22.519 1.00 43.81 313 ALA A O 1
ATOM 2344 N N . HIS A 1 314 ? 5.601 13.865 -20.699 1.00 38.81 314 HIS A N 1
ATOM 2345 C CA . HIS A 1 314 ? 4.360 13.665 -19.933 1.00 38.81 314 HIS A CA 1
ATOM 2346 C C . HIS A 1 314 ? 3.364 14.838 -19.989 1.00 38.81 314 HIS A C 1
ATOM 2348 O O . HIS A 1 314 ? 2.171 14.625 -19.769 1.00 38.81 314 HIS A O 1
ATOM 2354 N N . THR A 1 315 ? 3.800 16.050 -20.350 1.00 33.03 315 THR A N 1
ATOM 2355 C CA . THR A 1 315 ? 2.918 17.225 -20.502 1.00 33.03 315 THR A CA 1
ATOM 2356 C C . THR A 1 315 ? 2.005 17.151 -21.730 1.00 33.03 315 THR A C 1
ATOM 2358 O O . THR A 1 315 ? 1.012 17.865 -21.787 1.00 33.03 315 THR A O 1
ATOM 2361 N N . ALA A 1 316 ? 2.284 16.261 -22.687 1.00 33.41 316 ALA A N 1
ATOM 2362 C CA . ALA A 1 316 ? 1.490 16.110 -23.910 1.00 33.41 316 ALA A CA 1
ATOM 2363 C C . ALA A 1 316 ? 0.288 15.147 -23.787 1.00 33.41 316 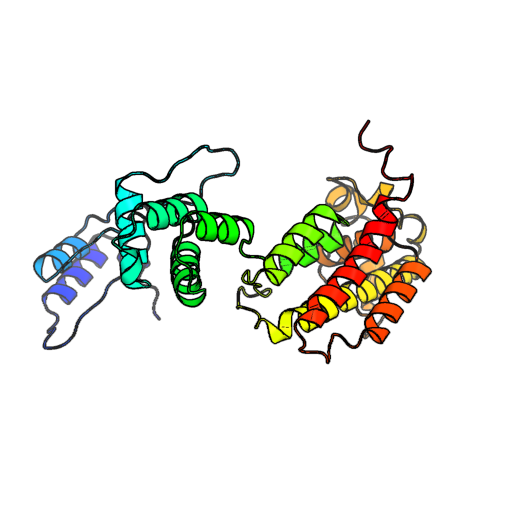ALA A C 1
ATOM 2365 O O . ALA A 1 316 ? -0.468 15.010 -24.742 1.00 33.41 316 ALA A O 1
ATOM 2366 N N . ALA A 1 317 ? 0.103 14.467 -22.648 1.00 36.03 317 ALA A N 1
ATOM 2367 C CA . ALA A 1 317 ? -0.946 13.448 -22.473 1.00 36.03 317 ALA A CA 1
ATOM 2368 C C . ALA A 1 317 ? -2.165 13.913 -21.647 1.00 36.03 317 ALA A C 1
ATOM 2370 O O . ALA A 1 317 ? -3.040 13.101 -21.355 1.00 36.03 317 ALA A O 1
ATOM 2371 N N . SER A 1 318 ? -2.225 15.199 -21.287 1.00 31.56 318 SER A N 1
ATOM 2372 C CA . SER A 1 318 ? -3.350 15.807 -20.555 1.00 31.56 318 SER A CA 1
ATOM 2373 C C . SER A 1 318 ? -4.001 16.975 -21.313 1.00 31.56 318 SER A C 1
ATOM 2375 O O . SER A 1 318 ? -4.661 17.803 -20.689 1.00 31.56 318 SER A O 1
ATOM 2377 N N . GLY A 1 319 ? -3.788 17.057 -22.632 1.00 28.83 319 GLY A N 1
ATOM 2378 C CA . GLY A 1 319 ? -4.477 17.980 -23.540 1.00 28.83 319 GLY A CA 1
ATOM 2379 C C . GLY A 1 319 ? -5.528 17.259 -24.367 1.00 28.83 319 GLY A C 1
ATOM 2380 O O . GLY A 1 319 ? -5.208 16.150 -24.851 1.00 28.83 319 GLY A O 1
#

Foldseek 3Di:
DDDCQVQQDPPCQPSVQVVLVCLLPDDQVVHDDDDDDDDQDQGDHSNQVSCVVVDDDDDQNQAADDDPPDPDAQDPSLLVSLLVLLCVLQVVCNPVVLQSVLLCVLQSNPSPVSSVLSNVCVVVVDRDSVVSVVLSQLEAEEPVQCLVCLLVLPLVSNVSPLSSLLVPHFYAYPVRHTDDSLCLLLVLLVSLLLLLQLLLLLCVLCVVLVNNVCLALVQLPDPCCLVPPQPPPPVVSSQVSLVVDPPRSNPPDDSVRSSSSSNVNSQDDNVLSVVLNVLSVVLCLNPGSDSCSSVSSSVSSSVSSVVSVPDPPPVVPPD

Sequence (319 aa):
MADASSYLNADRQADGEALAGALTSLPLKDVTLLLTTVAKEALTGPVTAAVRKRGEVRFLALPEKPKPWEDIRVSPGQRHLLGSVVARVAPVLAGQDEVVDALCEAYGFRPRELAQAAERLLLGGEVSAAEVREQAGVGDCSLRDLEEALLACTPERFVRLAAVVASGGVLTDWWGKVVAPDRAAMVLASTFGRLLRQALAVRGHAARAGLSAELKADRCSGTRWYNQTFQPRLYPRLAADIEATPGSPAEGRSSWQLHRSFRLAAAYSEPELIEALARLAGSRAERDRSPSALADVSGLVLGFIGNRAASPAHTAASG

pLDDT: mean 79.08, std 14.0, range [28.83, 96.88]

Secondary structure (DSSP, 8-state):
---GGGGSSGGGHHHHHHHHHHHHH---TT-PPP-----SS---SHHHHHHHHHS------PPPPPPTT---PPPHHHHHHHHHHHHHH-GGGTT-HHHHHHHHHHHTT-HHHHHHHHHHHHHTS---HHHHHHHHHH-EEEHHHHHHHHHTT-HHHHHHHHHHHHTTPEEE-TTSPBPPGGGHHHHHHHHHHHHHHHHHHHHHHHHHTT-GGG--TTTT--TTHIIIIIIIIIHHHHHHHHHTSTT-TTTT--HHHHHHHHHHHHHS-HHHHHHHHHHHHHH-TTT--STHHHHHHHHHHHHHHHHHHTSTTSGGG--